Protein AF-A0A8B7UTT0-F1 (afdb_monomer_lite)

Structure (mmCIF, N/CA/C/O backbone):
data_AF-A0A8B7UTT0-F1
#
_entry.id   AF-A0A8B7UTT0-F1
#
loop_
_atom_site.group_PDB
_atom_site.id
_atom_site.type_symbol
_atom_site.label_atom_id
_atom_site.label_alt_id
_atom_site.label_comp_id
_atom_site.label_asym_id
_atom_site.label_entity_id
_atom_site.label_seq_id
_atom_site.pdbx_PDB_ins_code
_atom_site.Cartn_x
_atom_site.Cartn_y
_atom_site.Cartn_z
_atom_site.occupancy
_atom_site.B_iso_or_equiv
_atom_site.auth_seq_id
_atom_site.auth_comp_id
_atom_site.auth_asym_id
_atom_site.auth_atom_id
_atom_site.pdbx_PDB_model_num
ATOM 1 N N . MET A 1 1 ? 6.062 37.106 3.059 1.00 41.09 1 MET A N 1
ATOM 2 C CA . MET A 1 1 ? 5.019 37.448 4.053 1.00 41.09 1 MET A CA 1
ATOM 3 C C . MET A 1 1 ? 3.848 36.464 4.061 1.00 41.09 1 MET A C 1
ATOM 5 O O . MET A 1 1 ? 3.675 35.822 5.084 1.00 41.09 1 MET A O 1
ATOM 9 N N . LEU A 1 2 ? 3.107 36.242 2.960 1.00 29.62 2 LEU A N 1
ATOM 10 C CA . LEU A 1 2 ? 1.959 35.304 2.957 1.00 29.62 2 LEU A CA 1
ATOM 11 C C . LEU A 1 2 ? 2.304 33.851 3.353 1.00 29.62 2 LEU A C 1
ATOM 13 O O . LEU A 1 2 ? 1.567 33.243 4.120 1.00 29.62 2 LEU A O 1
ATOM 17 N N . ARG A 1 3 ? 3.439 33.297 2.898 1.00 30.98 3 ARG A N 1
ATOM 18 C CA . ARG A 1 3 ? 3.870 31.934 3.285 1.00 30.98 3 ARG A CA 1
ATOM 19 C C . ARG A 1 3 ? 4.151 31.791 4.784 1.00 30.98 3 ARG A C 1
ATOM 21 O O . ARG A 1 3 ? 3.856 30.751 5.354 1.00 30.98 3 ARG A O 1
ATOM 28 N N . SER A 1 4 ? 4.668 32.838 5.420 1.00 32.34 4 SER A N 1
ATOM 29 C CA . SER A 1 4 ? 4.967 32.850 6.854 1.00 32.34 4 SER A CA 1
ATOM 30 C C . SER A 1 4 ? 3.692 32.939 7.696 1.00 32.34 4 SER A C 1
ATOM 32 O O . SER A 1 4 ? 3.612 32.287 8.726 1.00 32.34 4 SER A O 1
ATOM 34 N N . VAL A 1 5 ? 2.669 33.667 7.230 1.00 31.75 5 VAL A N 1
ATOM 35 C CA . VAL A 1 5 ? 1.362 33.782 7.908 1.00 31.75 5 VAL A CA 1
ATOM 36 C C . VAL A 1 5 ? 0.548 32.488 7.793 1.00 31.75 5 VAL A C 1
ATOM 38 O O . VAL A 1 5 ? -0.050 32.062 8.777 1.00 31.75 5 VAL A O 1
ATOM 41 N N . VAL A 1 6 ? 0.583 31.812 6.637 1.00 35.09 6 VAL A N 1
ATOM 42 C CA . VAL A 1 6 ? -0.050 30.489 6.467 1.00 35.09 6 VAL A CA 1
ATOM 43 C C . VAL A 1 6 ? 0.626 29.446 7.357 1.00 35.09 6 VAL A C 1
ATOM 45 O O . VAL A 1 6 ? -0.065 28.714 8.056 1.00 35.09 6 VAL A O 1
ATOM 48 N N . PHE A 1 7 ? 1.962 29.429 7.415 1.00 35.66 7 PHE A N 1
ATOM 49 C CA . PHE A 1 7 ? 2.696 28.521 8.300 1.00 35.66 7 PHE A CA 1
ATOM 50 C C . PHE A 1 7 ? 2.389 28.800 9.780 1.00 35.66 7 PHE A C 1
ATOM 52 O O . PHE A 1 7 ? 2.155 27.871 10.543 1.00 35.66 7 PHE A O 1
ATOM 59 N N . TYR A 1 8 ? 2.295 30.074 10.175 1.00 31.34 8 TYR A N 1
ATOM 60 C CA . TYR A 1 8 ? 1.979 30.479 11.548 1.00 31.34 8 TYR A CA 1
ATOM 61 C C . TYR A 1 8 ? 0.530 30.155 11.951 1.00 31.34 8 TYR A C 1
ATOM 63 O O . TYR A 1 8 ? 0.287 29.741 13.084 1.00 31.34 8 TYR A O 1
ATOM 71 N N . MET A 1 9 ? -0.438 30.283 11.035 1.00 30.67 9 MET A N 1
ATOM 72 C CA . MET A 1 9 ? -1.822 29.856 11.280 1.00 30.67 9 MET A CA 1
ATOM 73 C C . MET A 1 9 ? -1.960 28.335 11.326 1.00 30.67 9 MET A C 1
ATOM 75 O O . MET A 1 9 ? -2.678 27.818 12.174 1.00 30.67 9 MET A O 1
ATOM 79 N N . GLN A 1 10 ? -1.248 27.606 10.469 1.00 37.09 10 GLN A N 1
ATOM 80 C CA . GLN A 1 10 ? -1.281 26.145 10.429 1.00 37.09 10 GLN A CA 1
ATOM 81 C C . GLN A 1 10 ? -0.593 25.531 11.658 1.00 37.09 10 GLN A C 1
ATOM 83 O O . GLN A 1 10 ? -1.090 24.551 12.208 1.00 37.09 10 GLN A O 1
ATOM 88 N N . PHE A 1 11 ? 0.482 26.159 12.144 1.00 39.38 11 PHE A N 1
ATOM 89 C CA . PHE A 1 11 ? 1.170 25.787 13.380 1.00 39.38 11 PHE A CA 1
ATOM 90 C C . PHE A 1 11 ? 0.316 26.081 14.622 1.00 39.38 11 PHE A C 1
ATOM 92 O O . PHE A 1 11 ? 0.165 25.205 15.468 1.00 39.38 11 PHE A O 1
ATOM 99 N N . ASN A 1 12 ? -0.329 27.254 14.702 1.00 34.53 12 ASN A N 1
ATOM 100 C CA . ASN A 1 12 ? -1.243 27.575 15.806 1.00 34.53 12 ASN A CA 1
ATOM 101 C C . ASN A 1 12 ? -2.501 26.701 15.806 1.00 34.53 12 ASN A C 1
ATOM 103 O O . ASN A 1 12 ? -2.931 26.282 16.875 1.00 34.53 12 ASN A O 1
ATOM 107 N N . LEU A 1 13 ? -3.063 26.367 14.638 1.00 39.88 13 LEU A N 1
ATOM 108 C CA . LEU A 1 13 ? -4.189 25.436 14.545 1.00 39.88 13 LEU A CA 1
ATOM 109 C C . LEU A 1 13 ? -3.777 24.034 15.007 1.00 39.88 13 LEU A C 1
ATOM 111 O O . LEU A 1 13 ? -4.533 23.393 15.722 1.00 39.88 13 LEU A O 1
ATOM 115 N N . CYS A 1 14 ? -2.572 23.578 14.650 1.00 43.69 14 CYS A N 1
ATOM 116 C CA . CYS A 1 14 ? -2.034 22.296 15.101 1.00 43.69 14 CYS A CA 1
ATOM 117 C C . CYS A 1 14 ? -1.807 22.278 16.621 1.00 43.69 14 CYS A C 1
ATOM 119 O O . CYS A 1 14 ? -2.180 21.307 17.269 1.00 43.69 14 CYS A O 1
ATOM 121 N N . PHE A 1 15 ? -1.279 23.371 17.187 1.00 43.38 15 PHE A N 1
ATOM 122 C CA . PHE A 1 15 ? -1.039 23.520 18.626 1.00 43.38 15 PHE A CA 1
ATOM 123 C C . PHE A 1 15 ? -2.355 23.578 19.422 1.00 43.38 15 PHE A C 1
ATOM 125 O O . PHE A 1 15 ? -2.522 22.849 20.401 1.00 43.38 15 PHE A O 1
ATOM 132 N N . LEU A 1 16 ? -3.330 24.370 18.957 1.00 42.41 16 LEU A N 1
ATOM 133 C CA . LEU A 1 16 ? -4.691 24.412 19.504 1.00 42.41 16 LEU A CA 1
ATOM 134 C C . LEU A 1 16 ? -5.384 23.051 19.397 1.00 42.41 16 LEU A C 1
ATOM 136 O O . LEU A 1 16 ? -6.008 22.625 20.364 1.00 42.41 16 LEU A O 1
ATOM 140 N N . LEU A 1 17 ? -5.231 22.343 18.273 1.00 50.06 17 LEU A N 1
ATOM 141 C CA . LEU A 1 17 ? -5.779 21.002 18.075 1.00 50.06 17 LEU A CA 1
ATOM 142 C C . LEU A 1 17 ? -5.184 19.988 19.058 1.00 50.06 17 LEU A C 1
ATOM 144 O O . LEU A 1 17 ? -5.952 19.222 19.618 1.00 50.06 17 LEU A O 1
ATOM 148 N N . THR A 1 18 ? -3.880 20.008 19.358 1.00 50.03 18 THR A N 1
ATOM 149 C CA . THR A 1 18 ? -3.282 19.115 20.377 1.00 50.03 18 THR A CA 1
ATOM 150 C C . THR A 1 18 ? -3.901 19.287 21.768 1.00 50.03 18 THR A C 1
ATOM 152 O O . THR A 1 18 ? -4.278 18.298 22.393 1.00 50.03 18 THR A O 1
ATOM 155 N N . TYR A 1 19 ? -4.090 20.525 22.243 1.00 46.91 19 TYR A N 1
ATOM 156 C CA . TYR A 1 19 ? -4.750 20.777 23.536 1.00 46.91 19 TYR A CA 1
ATOM 157 C C . TYR A 1 19 ? -6.259 20.477 23.497 1.00 46.91 19 TYR A C 1
ATOM 159 O O . TYR A 1 19 ? -6.830 19.990 24.482 1.00 46.91 19 TYR A O 1
ATOM 167 N N . LEU A 1 20 ? -6.908 20.712 22.351 1.00 52.28 20 LEU A N 1
ATOM 168 C CA . LEU A 1 20 ? -8.293 20.307 22.119 1.00 52.28 20 LEU A CA 1
ATOM 169 C C . LEU A 1 20 ? -8.441 18.784 22.075 1.00 52.28 20 LEU A C 1
ATOM 171 O O . LEU A 1 20 ? -9.434 18.300 22.594 1.00 52.28 20 LEU A O 1
ATOM 175 N N . PHE A 1 21 ? -7.486 18.019 21.540 1.00 52.59 21 PHE A N 1
ATOM 176 C CA . PHE A 1 21 ? -7.565 16.556 21.451 1.00 52.59 21 PHE A CA 1
ATOM 177 C C . PHE A 1 21 ? -7.441 15.873 22.811 1.00 52.59 21 PHE A C 1
ATOM 179 O O . PHE A 1 21 ? -8.248 14.995 23.106 1.00 52.59 21 PHE A O 1
ATOM 186 N N . VAL A 1 22 ? -6.541 16.335 23.685 1.00 52.09 22 VAL A N 1
ATOM 187 C CA . VAL A 1 22 ? -6.484 15.871 25.088 1.00 52.09 22 VAL A CA 1
ATOM 188 C C . VAL A 1 22 ? -7.798 16.171 25.823 1.00 52.09 22 VAL A C 1
ATOM 190 O O . VAL A 1 22 ? -8.258 15.392 26.660 1.00 52.09 22 VAL A O 1
ATOM 193 N N . SER A 1 23 ? -8.437 17.295 25.497 1.00 51.72 23 SER A N 1
ATOM 194 C CA . SER A 1 23 ? -9.742 17.660 26.055 1.00 51.72 23 SER A CA 1
ATOM 195 C C . SER A 1 23 ? -10.878 16.827 25.440 1.00 51.72 23 SER A C 1
ATOM 197 O O . SER A 1 23 ? -11.750 16.347 26.161 1.00 51.72 23 SER A O 1
ATOM 199 N N . PHE A 1 24 ? -10.845 16.567 24.131 1.00 57.62 24 PHE A N 1
ATOM 200 C CA . PHE A 1 24 ? -11.815 15.745 23.404 1.00 57.62 24 PHE A CA 1
ATOM 201 C C . PHE A 1 24 ? -11.732 14.266 23.779 1.00 57.62 24 PHE A C 1
ATOM 203 O O . PHE A 1 24 ? -12.775 13.629 23.867 1.00 57.62 24 PHE A O 1
ATOM 210 N N . SER A 1 25 ? -10.555 13.708 24.074 1.00 55.97 25 SER A N 1
ATOM 211 C CA . SER A 1 25 ? -10.444 12.316 24.535 1.00 55.97 25 SER A CA 1
ATOM 212 C C . SER A 1 25 ? -11.182 12.111 25.861 1.00 55.97 25 SER A C 1
ATOM 214 O O . SER A 1 25 ? -11.856 11.097 26.056 1.00 55.97 25 SER A O 1
ATOM 216 N N . ARG A 1 26 ? -11.168 13.126 26.733 1.00 56.53 26 ARG A N 1
ATOM 217 C CA . ARG A 1 26 ? -11.918 13.152 27.998 1.00 56.53 26 ARG A CA 1
ATOM 218 C C . ARG A 1 26 ? -13.405 13.462 27.803 1.00 56.53 26 ARG A C 1
ATOM 220 O O . ARG A 1 26 ? -14.227 12.872 28.499 1.00 56.53 26 ARG A O 1
ATOM 227 N N . ILE A 1 27 ? -13.750 14.347 26.862 1.00 59.34 27 ILE A N 1
ATOM 228 C CA . ILE A 1 27 ? -15.134 14.788 26.603 1.00 59.34 27 ILE A CA 1
ATOM 229 C C . ILE A 1 27 ? -15.912 13.802 25.713 1.00 59.34 27 ILE A C 1
ATOM 231 O O . ILE A 1 27 ? -17.130 13.705 25.834 1.00 59.34 27 ILE A O 1
ATOM 235 N N . SER A 1 28 ? -15.234 13.019 24.868 1.00 60.06 28 SER A N 1
ATOM 236 C CA . SER A 1 28 ? -15.844 12.052 23.936 1.00 60.06 28 SER A CA 1
ATOM 237 C C . SER A 1 28 ? -16.762 11.050 24.632 1.00 60.06 28 SER A C 1
ATOM 239 O O . SER A 1 28 ? -17.805 10.698 24.094 1.00 60.06 28 SER A O 1
ATOM 241 N N . LYS A 1 29 ? -16.443 10.684 25.879 1.00 58.69 29 LYS A N 1
ATOM 242 C CA . LYS A 1 29 ? -17.262 9.811 26.737 1.00 58.69 29 LYS A CA 1
ATOM 243 C C . LYS A 1 29 ? -18.641 10.391 27.079 1.00 58.69 29 LYS A C 1
ATOM 245 O O . LYS A 1 29 ? -19.513 9.664 27.543 1.00 58.69 29 LYS A O 1
ATOM 250 N N . PHE A 1 30 ? -18.834 11.695 26.889 1.00 55.78 30 PHE A N 1
ATOM 251 C CA . PHE A 1 30 ? -20.078 12.409 27.175 1.00 55.78 30 PHE A CA 1
ATOM 252 C C . PHE A 1 30 ? -20.848 12.796 25.906 1.00 55.78 30 PHE A C 1
ATOM 254 O O . PHE A 1 30 ? -21.973 13.289 26.009 1.00 55.78 30 PHE A O 1
ATOM 261 N N . MET A 1 31 ? -20.284 12.564 24.714 1.00 62.56 31 MET A N 1
ATOM 262 C CA . MET A 1 31 ? -20.988 12.788 23.453 1.00 62.56 31 MET A CA 1
ATOM 263 C C . MET A 1 31 ? -21.994 11.659 23.213 1.00 62.56 31 MET A C 1
ATOM 265 O O . MET A 1 31 ? -21.621 10.514 22.985 1.00 62.56 31 MET A O 1
ATOM 269 N N . LYS A 1 32 ? -23.286 11.995 23.276 1.00 66.62 32 LYS A N 1
ATOM 270 C CA . LYS A 1 32 ? -24.398 11.057 23.029 1.00 66.62 32 LYS A CA 1
ATOM 271 C C . LYS A 1 32 ? -25.039 11.222 21.650 1.00 66.62 32 LYS A C 1
ATOM 273 O O . LYS A 1 32 ? -25.854 10.392 21.255 1.00 66.62 32 LYS A O 1
ATOM 278 N N . ASP A 1 33 ? -24.697 12.294 20.939 1.00 82.88 33 ASP A N 1
ATOM 279 C CA . ASP A 1 33 ? -25.215 12.561 19.603 1.00 82.88 33 ASP A CA 1
ATOM 280 C C . ASP A 1 33 ? -24.465 11.718 18.560 1.00 82.88 33 ASP A C 1
ATOM 282 O O . ASP A 1 33 ? -23.238 11.812 18.423 1.00 82.88 33 ASP A O 1
ATOM 286 N N . LYS A 1 34 ? -25.211 10.875 17.838 1.00 86.38 34 LYS A N 1
ATOM 287 C CA . LYS A 1 34 ? -24.632 9.908 16.900 1.00 86.38 34 LYS A CA 1
ATOM 288 C C . LYS A 1 34 ? -24.094 10.541 15.620 1.00 86.38 34 LYS A C 1
ATOM 290 O O . LYS A 1 34 ? -23.101 10.054 15.068 1.00 86.38 34 LYS A O 1
ATOM 295 N N . GLU A 1 35 ? -24.710 11.622 15.152 1.00 87.69 35 GLU A N 1
ATOM 296 C CA . GLU A 1 35 ? -24.273 12.336 13.950 1.00 87.69 35 GLU A CA 1
ATOM 297 C C . GLU A 1 35 ? -22.980 13.099 14.222 1.00 87.69 35 GLU A C 1
ATOM 299 O O . GLU A 1 35 ? -22.005 12.956 13.481 1.00 87.69 35 GLU A O 1
ATOM 304 N N . GLN A 1 36 ? -22.927 13.824 15.342 1.00 83.56 36 GLN A N 1
ATOM 305 C CA . GLN A 1 36 ? -21.729 14.554 15.753 1.00 83.56 36 GLN A CA 1
ATOM 306 C C . GLN A 1 36 ? -20.557 13.612 16.037 1.00 83.56 36 GLN A C 1
ATOM 308 O O . GLN A 1 36 ? -19.423 13.920 15.669 1.00 83.56 36 GLN A O 1
ATOM 313 N N . SER A 1 37 ? -20.816 12.438 16.622 1.00 88.50 37 SER A N 1
ATOM 314 C CA . SER A 1 37 ? -19.782 11.414 16.821 1.00 88.50 37 SER A CA 1
ATOM 315 C C . SER A 1 37 ? -19.215 10.924 15.485 1.00 88.50 37 SER A C 1
ATOM 317 O O . SER A 1 37 ? -17.998 10.852 15.318 1.00 88.50 37 SER A O 1
ATOM 319 N N . SER A 1 38 ? -20.078 10.672 14.495 1.00 90.88 38 SER A N 1
ATOM 320 C CA . SER A 1 38 ? -19.664 10.243 13.149 1.00 90.88 38 SER A CA 1
ATOM 321 C C . SER A 1 38 ? -18.845 11.325 12.422 1.00 90.88 38 SER A C 1
ATOM 323 O O . SER A 1 38 ? -17.818 11.033 11.796 1.00 90.88 38 SER A O 1
ATOM 325 N N . LEU A 1 39 ? -19.257 12.593 12.541 1.00 89.62 39 LEU A N 1
ATOM 326 C CA . LEU A 1 39 ? -18.529 13.736 11.984 1.00 89.62 39 LEU A CA 1
ATOM 327 C C . LEU A 1 39 ? -17.153 13.899 12.640 1.00 89.62 39 LEU A C 1
ATOM 329 O O . LEU A 1 39 ? -16.152 14.077 11.943 1.00 89.62 39 LEU A O 1
ATOM 333 N N . LEU A 1 40 ? -17.089 13.797 13.969 1.00 89.44 40 LEU A N 1
ATOM 334 C CA . LEU A 1 40 ? -15.841 13.923 14.710 1.00 89.44 40 LEU A CA 1
ATOM 335 C C . LEU A 1 40 ? -14.864 12.799 14.348 1.00 89.44 40 LEU A C 1
ATOM 337 O O . LEU A 1 40 ? -13.710 13.097 14.048 1.00 89.44 40 LEU A O 1
ATOM 341 N N . ILE A 1 41 ? -15.316 11.540 14.266 1.00 93.19 41 ILE A N 1
ATOM 342 C CA . ILE A 1 41 ? -14.475 10.427 13.786 1.00 93.19 41 ILE A CA 1
ATOM 343 C C . ILE A 1 41 ? -13.922 10.744 12.391 1.00 93.19 41 ILE A C 1
ATOM 345 O O . ILE A 1 41 ? -12.722 10.608 12.158 1.00 93.19 41 ILE A O 1
ATOM 349 N N . THR A 1 42 ? -14.761 11.232 11.474 1.00 93.88 42 THR A N 1
ATOM 350 C CA . THR A 1 42 ? -14.334 11.582 10.109 1.00 93.88 42 THR A CA 1
ATOM 351 C C . THR A 1 42 ? -13.219 12.636 10.107 1.00 93.88 42 THR A C 1
ATOM 353 O O . THR A 1 42 ? -12.224 12.481 9.396 1.00 93.88 42 THR A O 1
ATOM 356 N N . LEU A 1 43 ? -13.344 13.685 10.928 1.00 91.88 43 LEU A N 1
ATOM 357 C CA . LEU A 1 43 ? -12.332 14.740 11.054 1.00 91.88 43 LEU A CA 1
ATOM 358 C C . LEU A 1 43 ? -11.029 14.227 11.681 1.00 91.88 43 LEU A C 1
ATOM 360 O O . LEU A 1 43 ? -9.944 14.559 11.199 1.00 91.88 43 LEU A O 1
ATOM 364 N N . LEU A 1 44 ? -11.133 13.395 12.721 1.00 93.31 44 LEU A N 1
ATOM 365 C CA . LEU A 1 44 ? -9.995 12.781 13.407 1.00 93.31 44 LEU A CA 1
ATOM 366 C C . LEU A 1 44 ? -9.197 11.870 12.469 1.00 93.31 44 LEU A C 1
ATOM 368 O O . LEU A 1 44 ? -7.974 11.985 12.377 1.00 93.31 44 LEU A O 1
ATOM 372 N N . LEU A 1 45 ? -9.884 11.008 11.717 1.00 95.81 45 LEU A N 1
ATOM 373 C CA . LEU A 1 45 ? -9.241 10.125 10.745 1.00 95.81 45 LEU A CA 1
ATOM 374 C C . LEU A 1 45 ? -8.611 10.918 9.596 1.00 95.81 45 LEU A C 1
ATOM 376 O O . LEU A 1 45 ? -7.483 10.624 9.206 1.00 95.81 45 LEU A O 1
ATOM 380 N N . ALA A 1 46 ? -9.281 11.965 9.101 1.00 94.12 46 ALA A N 1
ATOM 381 C CA . ALA A 1 46 ? -8.715 12.846 8.080 1.00 94.12 46 ALA A CA 1
ATOM 382 C C . ALA A 1 46 ? -7.453 13.580 8.566 1.00 94.12 46 ALA A C 1
ATOM 384 O O . ALA A 1 46 ? -6.547 13.830 7.767 1.00 94.12 46 ALA A O 1
ATOM 385 N N . PHE A 1 47 ? -7.376 13.917 9.859 1.00 92.50 47 PHE A N 1
ATOM 386 C CA . PHE A 1 47 ? -6.165 14.461 10.468 1.00 92.50 47 PHE A CA 1
ATOM 387 C C . PHE A 1 47 ? -5.050 13.411 10.493 1.00 92.50 47 PHE A C 1
ATOM 389 O O . PHE A 1 47 ? -3.978 13.676 9.952 1.00 92.50 47 PHE A O 1
ATOM 396 N N . LEU A 1 48 ? -5.324 12.200 10.997 1.00 95.25 48 LEU A N 1
ATOM 397 C CA . LEU A 1 48 ? -4.353 11.097 11.005 1.00 95.25 48 LEU A CA 1
ATOM 398 C C . LEU A 1 48 ? -3.854 10.725 9.598 1.00 95.25 48 LEU A C 1
ATOM 400 O O . LEU A 1 48 ? -2.674 10.435 9.416 1.00 95.25 48 LEU A O 1
ATOM 404 N N . HIS A 1 49 ? -4.709 10.795 8.571 1.00 95.31 49 HIS A N 1
ATOM 405 C CA . HIS A 1 49 ? -4.324 10.505 7.182 1.00 95.31 49 HIS A CA 1
ATOM 406 C C . HIS A 1 49 ? -3.284 11.469 6.599 1.00 95.31 49 HIS A C 1
ATOM 408 O O . HIS A 1 49 ? -2.695 11.152 5.563 1.00 95.31 49 HIS A O 1
ATOM 414 N N . ARG A 1 50 ? -3.039 12.627 7.229 1.00 90.81 50 ARG A N 1
ATOM 415 C CA . ARG A 1 50 ? -1.973 13.553 6.811 1.00 90.81 50 ARG A CA 1
ATOM 416 C C . ARG A 1 50 ? -0.573 13.018 7.132 1.00 90.81 50 ARG A C 1
ATOM 418 O O . ARG A 1 50 ? 0.369 13.402 6.443 1.00 90.81 50 ARG A O 1
ATOM 425 N N . GLY A 1 51 ? -0.451 12.118 8.112 1.00 89.31 51 GLY A N 1
ATOM 426 C CA . GLY A 1 51 ? 0.830 11.601 8.603 1.00 89.31 51 GLY A CA 1
ATOM 427 C C . GLY A 1 51 ? 1.670 12.654 9.338 1.00 89.31 51 GLY A C 1
ATOM 428 O O . GLY A 1 51 ? 1.236 13.790 9.520 1.00 89.31 51 GLY A O 1
ATOM 429 N N . ASN A 1 52 ? 2.887 12.272 9.747 1.00 86.88 52 ASN A N 1
ATOM 430 C CA . ASN A 1 52 ? 3.843 13.119 10.484 1.00 86.88 52 ASN A CA 1
ATOM 431 C C . ASN A 1 52 ? 3.282 13.714 11.791 1.00 86.88 52 ASN A C 1
ATOM 433 O O . ASN A 1 52 ? 3.543 14.871 12.122 1.00 86.88 52 ASN A O 1
ATOM 437 N N . ILE A 1 53 ? 2.499 12.924 12.524 1.00 90.31 53 ILE A N 1
ATOM 438 C CA . ILE A 1 53 ? 1.924 13.297 13.819 1.00 90.31 53 ILE A CA 1
ATOM 439 C C . ILE A 1 53 ? 2.759 12.646 14.927 1.00 90.31 53 ILE A C 1
ATOM 441 O O . ILE A 1 53 ? 3.280 11.545 14.757 1.00 90.31 53 ILE A O 1
ATOM 445 N N . ALA A 1 54 ? 2.916 13.337 16.057 1.00 91.56 54 ALA A N 1
ATOM 446 C CA . ALA A 1 54 ? 3.613 12.790 17.217 1.00 91.56 54 ALA A CA 1
ATOM 447 C C . ALA A 1 54 ? 2.858 11.580 17.790 1.00 91.56 54 ALA A C 1
ATOM 449 O O . ALA A 1 54 ? 1.629 11.598 17.864 1.00 91.56 54 ALA A O 1
ATOM 450 N N . GLN A 1 55 ? 3.593 10.560 18.241 1.00 92.88 55 GLN A N 1
ATOM 451 C CA . GLN A 1 55 ? 3.028 9.303 18.743 1.00 92.88 55 GLN A CA 1
ATOM 452 C C . GLN A 1 55 ? 1.947 9.517 19.814 1.00 92.88 55 GLN A C 1
ATOM 454 O O . GLN A 1 55 ? 0.872 8.936 19.707 1.00 92.88 55 GLN A O 1
ATOM 459 N N . ASP A 1 56 ? 2.186 10.387 20.799 1.00 91.62 56 ASP A N 1
ATOM 460 C CA . ASP A 1 56 ? 1.214 10.665 21.868 1.00 91.62 56 ASP A CA 1
ATOM 461 C C . ASP A 1 56 ? -0.111 11.206 21.312 1.00 91.62 56 ASP A C 1
ATOM 463 O O . ASP A 1 56 ? -1.191 10.783 21.714 1.00 91.62 56 ASP A O 1
ATOM 467 N N . THR A 1 57 ? -0.038 12.086 20.309 1.00 91.81 57 THR A N 1
ATOM 468 C CA . THR A 1 57 ? -1.224 12.632 19.638 1.00 91.81 57 THR A CA 1
ATOM 469 C C . THR A 1 57 ? -1.937 11.576 18.793 1.00 91.81 57 THR A C 1
ATOM 471 O O . THR A 1 57 ? -3.165 11.552 18.762 1.00 91.81 57 THR A O 1
ATOM 474 N N . GLU A 1 58 ? -1.202 10.684 18.120 1.00 94.88 58 GLU A N 1
ATOM 475 C CA . GLU A 1 58 ? -1.813 9.547 17.418 1.00 94.88 58 GLU A CA 1
ATOM 476 C C . GLU A 1 58 ? -2.592 8.656 18.390 1.00 94.88 58 GLU A C 1
ATOM 478 O O . GLU A 1 58 ? -3.735 8.293 18.109 1.00 94.88 58 GLU A O 1
ATOM 483 N N . VAL A 1 59 ? -1.990 8.338 19.541 1.00 95.12 59 VAL A N 1
ATOM 484 C CA . VAL A 1 59 ? -2.605 7.520 20.591 1.00 95.12 59 VAL A CA 1
ATOM 485 C C . VAL A 1 59 ? -3.865 8.194 21.134 1.00 95.12 59 VAL A C 1
ATOM 487 O O . VAL A 1 59 ? -4.924 7.566 21.138 1.00 95.12 59 VAL A O 1
ATOM 490 N N . ASP A 1 60 ? -3.795 9.471 21.513 1.00 91.12 60 ASP A N 1
ATOM 491 C CA . ASP A 1 60 ? -4.949 10.223 22.025 1.00 91.12 60 ASP A CA 1
ATOM 492 C C . ASP A 1 60 ? -6.115 10.253 21.026 1.00 91.12 60 ASP A C 1
ATOM 494 O O . ASP A 1 60 ? -7.280 10.054 21.397 1.00 91.12 60 ASP A O 1
ATOM 498 N N . ILE A 1 61 ? -5.813 10.462 19.741 1.00 93.44 61 ILE A N 1
ATOM 499 C CA . ILE A 1 61 ? -6.828 10.455 18.686 1.00 93.44 61 ILE A CA 1
ATOM 500 C C . ILE A 1 61 ? -7.432 9.060 18.527 1.00 93.44 61 ILE A C 1
ATOM 502 O O . ILE A 1 61 ? -8.654 8.942 18.460 1.00 93.44 61 ILE A O 1
ATOM 506 N N . LEU A 1 62 ? -6.619 8.004 18.486 1.00 96.06 62 LEU A N 1
ATOM 507 C CA . LEU A 1 62 ? -7.112 6.635 18.326 1.00 96.06 62 LEU A CA 1
ATOM 508 C C . LEU A 1 62 ? -7.976 6.188 19.515 1.00 96.06 62 LEU A C 1
ATOM 510 O O . LEU A 1 62 ? -9.019 5.576 19.292 1.00 96.06 62 LEU A O 1
ATOM 514 N N . VAL A 1 63 ? -7.614 6.553 20.753 1.00 94.25 63 VAL A N 1
ATOM 515 C CA . VAL A 1 63 ? -8.463 6.327 21.941 1.00 94.25 63 VAL A CA 1
ATOM 516 C C . VAL A 1 63 ? -9.792 7.067 21.796 1.00 94.25 63 VAL A C 1
ATOM 518 O O . VAL A 1 63 ? -10.855 6.521 22.090 1.00 94.25 63 VAL A O 1
ATOM 521 N N . THR A 1 64 ? -9.752 8.311 21.315 1.00 90.56 64 THR A N 1
ATOM 522 C CA . THR A 1 64 ? -10.962 9.108 21.078 1.00 90.56 64 THR A CA 1
ATOM 523 C C . THR A 1 64 ? -11.856 8.449 20.029 1.00 90.56 64 THR A C 1
ATOM 525 O O . THR A 1 64 ? -13.050 8.285 20.264 1.00 90.56 64 THR A O 1
ATOM 528 N N . VAL A 1 65 ? -11.286 8.010 18.903 1.00 94.06 65 VAL A N 1
ATOM 529 C CA . VAL A 1 65 ? -12.013 7.277 17.856 1.00 94.06 65 VAL A CA 1
ATOM 530 C C . VAL A 1 65 ? -12.633 6.000 18.423 1.00 94.06 65 VAL A C 1
ATOM 532 O O . VAL A 1 65 ? -13.815 5.763 18.195 1.00 94.06 65 VAL A O 1
ATOM 535 N N . GLN A 1 66 ? -11.888 5.221 19.213 1.00 94.19 66 GLN A N 1
ATOM 536 C CA . GLN A 1 66 ? -12.395 3.998 19.843 1.00 94.19 66 GLN A CA 1
ATOM 537 C C . GLN A 1 66 ? -13.642 4.255 20.696 1.00 94.19 66 GLN A C 1
ATOM 539 O O . GLN A 1 66 ? -14.635 3.540 20.571 1.00 94.19 66 GLN A O 1
ATOM 544 N N . ASN A 1 67 ? -13.604 5.293 21.536 1.00 90.00 67 ASN A N 1
ATOM 545 C CA . ASN A 1 67 ? -14.733 5.657 22.392 1.00 90.00 67 ASN A CA 1
ATOM 546 C C . ASN A 1 67 ? -15.944 6.113 21.565 1.00 90.00 67 ASN A C 1
ATOM 548 O O . ASN A 1 67 ? -17.075 5.740 21.864 1.00 90.00 67 ASN A O 1
ATOM 552 N N . LEU A 1 68 ? -15.714 6.904 20.513 1.00 89.94 68 LEU A N 1
ATOM 553 C CA . LEU A 1 68 ? -16.783 7.449 19.673 1.00 89.94 68 LEU A CA 1
ATOM 554 C C . LEU A 1 68 ? -17.440 6.399 18.772 1.00 89.94 68 LEU A C 1
ATOM 556 O O . LEU A 1 68 ? -18.613 6.559 18.436 1.00 89.94 68 LEU A O 1
ATOM 560 N N . LEU A 1 69 ? -16.733 5.325 18.392 1.00 92.44 69 LEU A N 1
ATOM 561 C CA . LEU A 1 69 ? -17.310 4.246 17.579 1.00 92.44 69 LEU A CA 1
ATOM 562 C C . LEU A 1 69 ? -18.545 3.629 18.252 1.00 92.44 69 LEU A C 1
ATOM 564 O O . LEU A 1 69 ? -19.528 3.355 17.572 1.00 92.44 69 LEU A O 1
ATOM 568 N N . GLN A 1 70 ? -18.551 3.520 19.585 1.00 89.31 70 GLN A N 1
ATOM 569 C CA . GLN A 1 70 ? -19.692 3.017 20.369 1.00 89.31 70 GLN A CA 1
ATOM 570 C C . GLN A 1 70 ? -20.927 3.933 20.322 1.00 89.31 70 GLN A C 1
ATOM 572 O O . GLN A 1 70 ? -22.031 3.538 20.703 1.00 89.31 70 GLN A O 1
ATOM 577 N N . HIS A 1 71 ? -20.753 5.176 19.876 1.00 87.38 71 HIS A N 1
ATOM 578 C CA . HIS A 1 71 ? -21.771 6.219 19.907 1.00 87.38 71 HIS A CA 1
ATOM 579 C C . HIS A 1 71 ? -22.026 6.838 18.532 1.00 87.38 71 HIS A C 1
ATOM 581 O O . HIS A 1 71 ? -22.655 7.884 18.462 1.00 87.38 71 HIS A O 1
ATOM 587 N N . CYS A 1 72 ? -21.577 6.217 17.440 1.00 89.31 72 CYS A N 1
ATOM 588 C CA . CYS A 1 72 ? -21.815 6.706 16.082 1.00 89.31 72 CYS A CA 1
ATOM 589 C C . CYS A 1 72 ? -22.987 5.977 15.392 1.00 89.31 72 CYS A C 1
ATOM 591 O O . CYS A 1 72 ? -23.566 5.039 15.946 1.00 89.31 72 CYS A O 1
ATOM 593 N N . LEU A 1 73 ? -23.403 6.460 14.215 1.00 88.06 73 LEU A N 1
ATOM 594 C CA . LEU A 1 73 ? -24.542 5.892 13.479 1.00 88.06 73 LEU A CA 1
ATOM 595 C C . LEU A 1 73 ? -24.203 4.546 12.831 1.00 88.06 73 LEU A C 1
ATOM 597 O O . LEU A 1 73 ? -24.972 3.599 12.958 1.00 88.06 73 LEU A O 1
ATOM 601 N N . ASP A 1 74 ? -23.061 4.489 12.149 1.00 92.44 74 ASP A N 1
ATOM 602 C CA . ASP A 1 74 ? -22.587 3.318 11.414 1.00 92.44 74 ASP A CA 1
ATOM 603 C C . ASP A 1 74 ? -21.075 3.140 11.650 1.00 92.44 74 ASP A C 1
ATOM 605 O O . ASP A 1 74 ? -20.259 3.696 10.904 1.00 92.44 74 ASP A O 1
ATOM 609 N N . PRO A 1 75 ? -20.677 2.384 12.693 1.00 92.50 75 PRO A N 1
ATOM 610 C CA . PRO A 1 75 ? -19.271 2.126 13.000 1.00 92.50 75 PRO A CA 1
ATOM 611 C C . PRO A 1 75 ? -18.534 1.426 11.852 1.00 92.50 75 PRO A C 1
ATOM 613 O O . PRO A 1 75 ? -17.352 1.679 11.615 1.00 92.50 75 PRO A O 1
ATOM 616 N N . THR A 1 76 ? -19.239 0.570 11.109 1.00 93.12 76 THR A N 1
ATOM 617 C CA . THR A 1 76 ? -18.663 -0.269 10.049 1.00 93.12 76 THR A CA 1
ATOM 618 C C . THR A 1 76 ? -18.235 0.554 8.832 1.00 93.12 76 THR A C 1
ATOM 620 O O . THR A 1 76 ? -17.247 0.217 8.172 1.00 93.12 76 THR A O 1
ATOM 623 N N . SER A 1 77 ? -18.869 1.712 8.605 1.00 95.12 77 SER A N 1
ATOM 624 C CA . SER A 1 77 ? -18.462 2.678 7.572 1.00 95.12 77 SER A CA 1
ATOM 625 C C . SER A 1 77 ? -17.007 3.153 7.712 1.00 95.12 77 SER A C 1
ATOM 627 O O . SER A 1 77 ? -16.371 3.527 6.720 1.00 95.12 77 SER A O 1
ATOM 629 N N . PHE A 1 78 ? -16.436 3.083 8.921 1.00 96.69 78 PHE A N 1
ATOM 630 C CA . PHE A 1 78 ? -15.059 3.489 9.204 1.00 96.69 78 PHE A CA 1
ATOM 631 C C . PHE A 1 78 ? -14.014 2.397 8.945 1.00 96.69 78 PHE A C 1
ATOM 633 O O . PHE A 1 78 ? -12.820 2.675 9.080 1.00 96.69 78 PHE A O 1
ATOM 640 N N . LEU A 1 79 ? -14.413 1.204 8.486 1.00 97.06 79 LEU A N 1
ATOM 641 C CA . LEU A 1 79 ? -13.504 0.101 8.155 1.00 97.06 79 LEU A CA 1
ATOM 642 C C . LEU A 1 79 ? -12.378 0.538 7.202 1.00 97.06 79 LEU A C 1
ATOM 644 O O . LEU A 1 79 ? -11.201 0.429 7.535 1.00 97.06 79 LEU A O 1
ATOM 648 N N . LYS A 1 80 ? -12.705 1.088 6.026 1.00 96.69 80 LYS A N 1
ATOM 649 C CA . LYS A 1 80 ? -11.690 1.527 5.044 1.00 96.69 80 LYS A CA 1
ATOM 650 C C . LYS A 1 80 ? -10.873 2.736 5.528 1.00 96.69 80 LYS A C 1
ATOM 652 O O . LYS A 1 80 ? -9.647 2.708 5.388 1.00 96.69 80 LYS A O 1
ATOM 657 N N . PRO A 1 81 ? -11.486 3.787 6.114 1.00 97.50 81 PRO A N 1
ATOM 658 C CA . PRO A 1 81 ? -10.743 4.878 6.741 1.00 97.50 81 PRO A CA 1
ATOM 659 C C . PRO A 1 81 ? -9.718 4.427 7.793 1.00 97.50 81 PRO A C 1
ATOM 661 O O . PRO A 1 81 ? -8.584 4.910 7.768 1.00 97.50 81 PRO A O 1
ATOM 664 N N . LEU A 1 82 ? -10.082 3.488 8.672 1.00 98.12 82 LEU A N 1
ATOM 665 C CA . LEU A 1 82 ? -9.174 2.923 9.674 1.00 98.12 82 LEU A CA 1
ATOM 666 C C . LEU A 1 82 ? -8.105 2.040 9.024 1.00 98.12 82 LEU A C 1
ATOM 668 O O . LEU A 1 82 ? -6.925 2.183 9.330 1.00 98.12 82 LEU A O 1
ATOM 672 N N . ALA A 1 83 ? -8.483 1.200 8.060 1.00 97.88 83 ALA A N 1
ATOM 673 C CA . ALA A 1 83 ? -7.552 0.350 7.323 1.00 97.88 83 ALA A CA 1
ATOM 674 C C . ALA A 1 83 ? -6.417 1.147 6.662 1.00 97.88 83 ALA A C 1
ATOM 676 O O . ALA A 1 83 ? -5.255 0.742 6.706 1.00 97.88 83 ALA A O 1
ATOM 677 N N . LYS A 1 84 ? -6.731 2.320 6.097 1.00 97.69 84 LYS A N 1
ATOM 678 C CA . LYS A 1 84 ? -5.739 3.206 5.474 1.00 97.69 84 LYS A CA 1
ATOM 679 C C . LYS A 1 84 ? -4.613 3.608 6.430 1.00 97.69 84 LYS A C 1
ATOM 681 O O . LYS A 1 84 ? -3.467 3.755 5.986 1.00 97.69 84 LYS A O 1
ATOM 686 N N . LEU A 1 85 ? -4.915 3.738 7.725 1.00 98.12 85 LEU A N 1
ATOM 687 C CA . LEU A 1 85 ? -3.940 4.108 8.750 1.00 98.12 85 LEU A CA 1
ATOM 688 C C . LEU A 1 85 ? -2.840 3.065 8.945 1.00 98.12 85 LEU A C 1
ATOM 690 O O . LEU A 1 85 ? -1.741 3.463 9.320 1.00 98.12 85 LEU A O 1
ATOM 694 N N . PHE A 1 86 ? -3.061 1.785 8.612 1.00 98.00 86 PHE A N 1
ATOM 695 C CA . PHE A 1 86 ? -2.001 0.765 8.693 1.00 98.00 86 PHE A CA 1
ATOM 696 C C . PHE A 1 86 ? -0.798 1.094 7.809 1.00 98.00 86 PHE A C 1
ATOM 698 O O . PHE A 1 86 ? 0.314 0.712 8.131 1.00 98.00 86 PHE A O 1
ATOM 705 N N . SER A 1 87 ? -1.003 1.852 6.729 1.00 96.00 87 SER A N 1
ATOM 706 C CA . SER A 1 87 ? 0.075 2.294 5.835 1.00 96.00 87 SER A CA 1
ATOM 707 C C . SER A 1 87 ? 0.600 3.706 6.139 1.00 96.00 87 SER A C 1
ATOM 709 O O . SER A 1 87 ? 1.253 4.310 5.286 1.00 96.00 87 SER A O 1
ATOM 711 N N . ILE A 1 88 ? 0.206 4.298 7.268 1.00 95.69 88 ILE A N 1
ATOM 712 C CA . ILE A 1 88 ? 0.542 5.680 7.652 1.00 95.69 88 ILE A CA 1
ATOM 713 C C . ILE A 1 88 ? 1.180 5.703 9.041 1.00 95.69 88 ILE A C 1
ATOM 715 O O . ILE A 1 88 ? 2.191 6.371 9.235 1.00 95.69 88 ILE A O 1
ATOM 719 N N . ILE A 1 89 ? 0.586 4.984 9.994 1.00 95.56 89 ILE A N 1
ATOM 720 C CA . ILE A 1 89 ? 1.040 4.925 11.379 1.00 95.56 89 ILE A CA 1
ATOM 721 C C . ILE A 1 89 ? 2.153 3.887 11.497 1.00 95.56 89 ILE A C 1
ATOM 723 O O . ILE A 1 89 ? 1.913 2.683 11.414 1.00 95.56 89 ILE A O 1
ATOM 727 N N . ASN A 1 90 ? 3.364 4.373 11.756 1.00 92.50 90 ASN A N 1
ATOM 728 C CA . ASN A 1 90 ? 4.546 3.528 11.925 1.00 92.50 90 ASN A CA 1
ATOM 729 C C . ASN A 1 90 ? 4.898 3.294 13.400 1.00 92.50 90 ASN A C 1
ATOM 731 O O . ASN A 1 90 ? 5.516 2.282 13.732 1.00 92.50 90 ASN A O 1
ATOM 735 N N . ASN A 1 91 ? 4.485 4.206 14.289 1.00 90.94 91 ASN A N 1
ATOM 736 C CA . ASN A 1 91 ? 4.788 4.134 15.714 1.00 90.94 91 ASN A CA 1
ATOM 737 C C . ASN A 1 91 ? 4.149 2.900 16.356 1.00 90.94 91 ASN A C 1
ATOM 739 O O . ASN A 1 91 ? 2.955 2.639 16.200 1.00 90.94 91 ASN A O 1
ATOM 743 N N . LYS A 1 92 ? 4.940 2.161 17.135 1.00 88.62 92 LYS A N 1
ATOM 744 C CA . LYS A 1 92 ? 4.549 0.867 17.701 1.00 88.62 92 LYS A CA 1
ATOM 745 C C . LYS A 1 92 ? 3.287 0.924 18.564 1.00 88.62 92 LYS A C 1
ATOM 747 O O . LYS A 1 92 ? 2.352 0.174 18.291 1.00 88.62 92 LYS A O 1
ATOM 752 N N . LEU A 1 93 ? 3.240 1.819 19.558 1.00 91.81 93 LEU A N 1
ATOM 753 C CA . LEU A 1 93 ? 2.082 1.931 20.461 1.00 91.81 93 LEU A CA 1
ATOM 754 C C . LEU A 1 93 ? 0.819 2.360 19.706 1.00 91.81 93 LEU A C 1
ATOM 756 O O . LEU A 1 93 ? -0.227 1.733 19.853 1.00 91.81 93 LEU A O 1
ATOM 760 N N . SER A 1 94 ? 0.932 3.367 18.834 1.00 95.25 94 SER A N 1
ATOM 761 C CA . SER A 1 94 ? -0.166 3.822 17.977 1.00 95.25 94 SER A CA 1
ATOM 762 C C . SER A 1 94 ? -0.696 2.689 17.101 1.00 95.25 94 SER A C 1
ATOM 764 O O . SER A 1 94 ? -1.902 2.526 16.952 1.00 95.25 94 SER A O 1
ATOM 766 N N . ARG A 1 95 ? 0.192 1.856 16.549 1.00 94.62 95 ARG A N 1
ATOM 767 C CA . ARG A 1 95 ? -0.180 0.733 15.682 1.00 94.62 95 ARG A CA 1
ATOM 768 C C . ARG A 1 95 ? -0.825 -0.421 16.450 1.00 94.62 95 ARG A C 1
ATOM 770 O O . ARG A 1 95 ? -1.783 -1.006 15.951 1.00 94.62 95 ARG A O 1
ATOM 777 N N . GLN A 1 96 ? -0.349 -0.733 17.658 1.00 94.44 96 GLN A N 1
ATOM 778 C CA . GLN A 1 96 ? -1.012 -1.691 18.555 1.00 94.44 96 GLN A CA 1
ATOM 779 C C . GLN A 1 96 ? -2.426 -1.217 18.895 1.00 94.44 96 GLN A C 1
ATOM 781 O O . GLN A 1 96 ? -3.376 -1.985 18.766 1.00 94.44 96 GLN A O 1
ATOM 786 N N . LEU A 1 97 ? -2.578 0.064 19.240 1.00 96.56 97 LEU A N 1
ATOM 787 C CA . LEU A 1 97 ? -3.889 0.646 19.497 1.00 96.56 97 LEU A CA 1
ATOM 788 C C . LEU A 1 97 ? -4.770 0.622 18.241 1.00 96.56 97 LEU A C 1
ATOM 790 O O . LEU A 1 97 ? -5.923 0.218 18.329 1.00 96.56 97 LEU A O 1
ATOM 794 N N . LEU A 1 98 ? -4.234 0.963 17.065 1.00 97.94 98 LEU A N 1
ATOM 795 C CA . LEU A 1 98 ? -4.958 0.857 15.796 1.00 97.94 98 LEU A CA 1
ATOM 796 C C . LEU A 1 98 ? -5.453 -0.574 15.541 1.00 97.94 98 LEU A C 1
ATOM 798 O O . LEU A 1 98 ? -6.585 -0.738 15.098 1.00 97.94 98 LEU A O 1
ATOM 802 N N . CYS A 1 99 ? -4.652 -1.602 15.847 1.00 97.31 99 CYS A N 1
ATOM 803 C CA . CYS A 1 99 ? -5.094 -2.997 15.753 1.00 97.31 99 CYS A CA 1
ATOM 804 C C . CYS A 1 99 ? -6.298 -3.260 16.661 1.00 97.31 99 CYS A C 1
ATOM 806 O O . CYS A 1 99 ? -7.279 -3.836 16.198 1.00 97.31 99 CYS A O 1
ATOM 808 N N . THR A 1 100 ? -6.258 -2.790 17.910 1.00 96.44 100 THR A N 1
ATOM 809 C CA . THR A 1 100 ? -7.373 -2.919 18.859 1.00 96.44 100 THR A CA 1
ATOM 810 C C . THR A 1 100 ? -8.626 -2.189 18.369 1.00 96.44 100 THR A C 1
ATOM 812 O O . THR A 1 100 ? -9.717 -2.757 18.384 1.00 96.44 100 THR A O 1
ATOM 815 N N . VAL A 1 101 ? -8.488 -0.949 17.883 1.00 96.94 101 VAL A N 1
ATOM 816 C CA . VAL A 1 101 ? -9.611 -0.174 17.327 1.00 96.94 101 VAL A CA 1
ATOM 817 C C . VAL A 1 101 ? -10.201 -0.884 16.110 1.00 96.94 101 VAL A C 1
ATOM 819 O O . VAL A 1 101 ? -11.416 -1.034 16.015 1.00 96.94 101 VAL A O 1
ATOM 822 N N . PHE A 1 102 ? -9.356 -1.378 15.206 1.00 97.56 102 PHE A N 1
ATOM 823 C CA . PHE A 1 102 ? -9.802 -2.092 14.014 1.00 97.56 102 PHE A CA 1
ATOM 824 C C . PHE A 1 102 ? -10.508 -3.409 14.358 1.00 97.56 102 PHE A C 1
ATOM 826 O O . PHE A 1 102 ? -11.547 -3.705 13.780 1.00 97.56 102 PHE A O 1
ATOM 833 N N . GLN A 1 103 ? -9.998 -4.169 15.334 1.00 95.88 103 GLN A N 1
ATOM 834 C CA . GLN A 1 103 ? -10.636 -5.395 15.829 1.00 95.88 103 GLN A CA 1
ATOM 835 C C . GLN A 1 103 ? -12.013 -5.142 16.439 1.00 95.88 103 GLN A C 1
ATOM 837 O O . GLN A 1 103 ? -12.930 -5.925 16.186 1.00 95.88 103 GLN A O 1
ATOM 842 N N . SER A 1 104 ? -12.182 -4.031 17.166 1.00 94.50 104 SER A N 1
ATOM 843 C CA . SER A 1 104 ? -13.466 -3.689 17.793 1.00 94.50 104 SER A CA 1
ATOM 844 C C . SER A 1 104 ? -14.608 -3.484 16.792 1.00 94.50 104 SER A C 1
ATOM 846 O O . SER A 1 104 ? -15.772 -3.583 17.161 1.00 94.50 104 SER A O 1
ATOM 848 N N . LEU A 1 105 ? -14.310 -3.276 15.500 1.00 94.62 105 LEU A N 1
ATOM 849 C CA . LEU A 1 105 ? -15.341 -3.237 14.457 1.00 94.62 105 LEU A CA 1
ATOM 850 C C . LEU A 1 105 ? -16.137 -4.550 14.372 1.00 94.62 105 LEU A C 1
ATOM 852 O O . LEU A 1 105 ? -17.333 -4.524 14.088 1.00 94.62 105 LEU A O 1
ATOM 856 N N . SER A 1 106 ? -15.497 -5.686 14.667 1.00 93.56 106 SER A N 1
ATOM 857 C CA . SER A 1 106 ? -16.157 -6.998 14.669 1.00 93.56 106 SER A CA 1
ATOM 858 C C . SER A 1 106 ? -17.131 -7.204 15.835 1.00 93.56 106 SER A C 1
ATOM 860 O O . SER A 1 106 ? -18.002 -8.070 15.741 1.00 93.56 106 SER A O 1
ATOM 862 N N . ASP A 1 107 ? -17.043 -6.380 16.887 1.00 91.69 107 ASP A N 1
ATOM 863 C CA . ASP A 1 107 ? -17.995 -6.394 18.003 1.00 91.69 107 ASP A CA 1
ATOM 864 C C . ASP A 1 107 ? -19.352 -5.794 17.594 1.00 91.69 107 ASP A C 1
ATOM 866 O O . ASP A 1 107 ? -20.386 -6.156 18.154 1.00 91.69 107 ASP A O 1
ATOM 870 N N . PHE A 1 108 ? -19.365 -4.899 16.597 1.00 90.50 108 PHE A N 1
ATOM 871 C CA . PHE A 1 108 ? -20.589 -4.289 16.065 1.00 90.50 108 PHE A CA 1
ATOM 872 C C . PHE A 1 108 ? -21.237 -5.134 14.967 1.00 90.50 108 PHE A C 1
ATOM 874 O O . PHE A 1 108 ? -22.461 -5.200 14.876 1.00 90.50 108 PHE A O 1
ATOM 881 N N . GLU A 1 109 ? -20.422 -5.786 14.137 1.00 89.81 109 GLU A N 1
ATOM 882 C CA . GLU A 1 109 ? -20.886 -6.665 13.071 1.00 89.81 109 GLU A CA 1
ATOM 883 C C . GLU A 1 109 ? -19.988 -7.903 12.987 1.00 89.81 109 GLU A C 1
ATOM 885 O O . GLU A 1 109 ? -18.869 -7.860 12.473 1.00 89.81 109 GLU A O 1
ATOM 890 N N . SER A 1 110 ? -20.506 -9.044 13.456 1.00 84.25 110 SER A N 1
ATOM 891 C CA . SER A 1 110 ? -19.760 -10.314 13.475 1.00 84.25 110 SER A CA 1
ATOM 892 C C . SER A 1 110 ? -19.261 -10.755 12.091 1.00 84.25 110 SER A C 1
ATOM 894 O O . SER A 1 110 ? -18.224 -11.417 11.990 1.00 84.25 110 SER A O 1
ATOM 896 N N . GLY A 1 111 ? -19.948 -10.328 11.024 1.00 88.94 111 GLY A N 1
ATOM 897 C CA . GLY A 1 111 ? -19.545 -10.531 9.634 1.00 88.94 111 GLY A CA 1
ATOM 898 C C . GLY A 1 111 ? -18.189 -9.914 9.288 1.00 88.94 111 GLY A C 1
ATOM 899 O O . GLY A 1 111 ? -17.551 -10.379 8.357 1.00 88.94 111 GLY A O 1
ATOM 900 N N . LEU A 1 112 ? -17.683 -8.946 10.058 1.00 91.75 112 LEU A N 1
ATOM 901 C CA . LEU A 1 112 ? -16.384 -8.311 9.809 1.00 91.75 112 LEU A CA 1
ATOM 902 C C . LEU A 1 112 ? -15.195 -9.086 10.382 1.00 91.75 112 LEU A C 1
ATOM 904 O O . LEU A 1 112 ? -14.053 -8.742 10.077 1.00 91.75 112 LEU A O 1
ATOM 908 N N . ARG A 1 113 ? -15.418 -10.136 11.185 1.00 92.62 113 ARG A N 1
ATOM 909 C CA . ARG A 1 113 ? -14.340 -10.831 11.911 1.00 92.62 113 ARG A CA 1
ATOM 910 C C . ARG A 1 113 ? -13.218 -11.339 10.999 1.00 92.62 113 ARG A C 1
ATOM 912 O O . ARG A 1 113 ? -12.044 -11.217 11.341 1.00 92.62 113 ARG A O 1
ATOM 919 N N . TYR A 1 114 ? -13.566 -11.870 9.825 1.00 92.94 114 TYR A N 1
ATOM 920 C CA . TYR A 1 114 ? -12.575 -12.360 8.859 1.00 92.94 114 TYR A CA 1
ATOM 921 C C . TYR A 1 114 ? -11.707 -11.231 8.275 1.00 92.94 114 TYR A C 1
ATOM 923 O O . TYR A 1 114 ? -10.545 -11.463 7.948 1.00 92.94 114 TYR A O 1
ATOM 931 N N . ILE A 1 115 ? -12.245 -10.009 8.189 1.00 93.81 115 ILE A N 1
ATOM 932 C CA . ILE A 1 115 ? -11.518 -8.809 7.762 1.00 93.81 115 ILE A CA 1
ATOM 933 C C . ILE A 1 115 ? -10.657 -8.292 8.906 1.00 93.81 115 ILE A C 1
ATOM 935 O O . ILE A 1 115 ? -9.477 -8.015 8.720 1.00 93.81 115 ILE A O 1
ATOM 939 N N . THR A 1 116 ? -11.213 -8.177 10.111 1.00 91.50 116 THR A N 1
ATOM 940 C CA . THR A 1 116 ? -10.474 -7.631 11.253 1.00 91.50 116 THR A CA 1
ATOM 941 C C . THR A 1 116 ? -9.296 -8.506 11.666 1.00 91.50 116 THR A C 1
ATOM 943 O O . THR A 1 116 ? -8.318 -8.000 12.206 1.00 91.50 116 THR A O 1
ATOM 946 N N . ASP A 1 117 ? -9.325 -9.799 11.342 1.00 88.81 117 ASP A N 1
ATOM 947 C CA . ASP A 1 117 ? -8.207 -10.720 11.552 1.00 88.81 117 ASP A CA 1
ATOM 948 C C . ASP A 1 117 ? -6.946 -10.370 10.732 1.00 88.81 117 ASP A C 1
ATOM 950 O O . ASP A 1 117 ? -5.859 -10.857 11.062 1.00 88.81 117 ASP A O 1
ATOM 954 N N . THR A 1 118 ? -7.020 -9.469 9.738 1.00 94.81 118 THR A N 1
ATOM 955 C CA . THR A 1 118 ? -5.828 -8.976 9.015 1.00 94.81 118 THR A CA 1
ATOM 956 C C . THR A 1 118 ? -4.844 -8.246 9.927 1.00 94.81 118 THR A C 1
ATOM 958 O O . THR A 1 118 ? -3.664 -8.142 9.601 1.00 94.81 118 THR A O 1
ATOM 961 N N . VAL A 1 119 ? -5.280 -7.788 11.106 1.00 95.69 119 VAL A N 1
ATOM 962 C CA . VAL A 1 119 ? -4.397 -7.231 12.146 1.00 95.69 119 VAL A CA 1
ATOM 963 C C . VAL A 1 119 ? -3.313 -8.204 12.610 1.00 95.69 119 VAL A C 1
ATOM 965 O O . VAL A 1 119 ? -2.297 -7.749 13.124 1.00 95.69 119 VAL A O 1
ATOM 968 N N . LYS A 1 120 ? -3.450 -9.520 12.382 1.00 96.38 120 LYS A N 1
ATOM 969 C CA . LYS A 1 120 ? -2.380 -10.500 12.651 1.00 96.38 120 LYS A CA 1
ATOM 970 C C . LYS A 1 120 ? -1.096 -10.189 11.865 1.00 96.38 120 LYS A C 1
ATOM 972 O O . LYS A 1 120 ? -0.009 -10.462 12.364 1.00 96.38 120 LYS A O 1
ATOM 977 N N . LEU A 1 121 ? -1.196 -9.491 10.724 1.00 96.88 121 LEU A N 1
ATOM 978 C CA . LEU A 1 121 ? -0.054 -8.932 9.977 1.00 96.88 121 LEU A CA 1
ATOM 979 C C . LEU A 1 121 ? 0.714 -7.834 10.739 1.00 96.88 121 LEU A C 1
ATOM 981 O O . LEU A 1 121 ? 1.739 -7.344 10.264 1.00 96.88 121 LEU A O 1
ATOM 985 N N . ASN A 1 122 ? 0.230 -7.445 11.919 1.00 95.69 122 ASN A N 1
ATOM 986 C CA . ASN A 1 122 ? 0.829 -6.443 12.786 1.00 95.69 122 ASN A CA 1
ATOM 987 C C . ASN A 1 122 ? 1.413 -7.023 14.078 1.00 95.69 122 ASN A C 1
ATOM 989 O O . ASN A 1 122 ? 1.921 -6.248 14.888 1.00 95.69 122 ASN A O 1
ATOM 993 N N . ALA A 1 123 ? 1.383 -8.345 14.270 1.00 93.62 123 ALA A N 1
ATOM 994 C CA . ALA A 1 123 ? 1.779 -8.980 15.522 1.00 93.62 123 ALA A CA 1
ATOM 995 C C . ALA A 1 123 ? 3.214 -8.625 15.962 1.00 93.62 123 ALA A C 1
ATOM 997 O O . ALA A 1 123 ? 4.127 -8.489 15.135 1.00 93.62 123 ALA A O 1
ATOM 998 N N . PHE A 1 124 ? 3.383 -8.475 17.274 1.00 87.50 124 PHE A N 1
ATOM 999 C CA . PHE A 1 124 ? 4.652 -8.274 17.976 1.00 87.50 124 PHE A CA 1
ATOM 1000 C C . PHE A 1 124 ? 4.873 -9.432 18.958 1.00 87.50 124 PHE A C 1
ATOM 1002 O O . PHE A 1 124 ? 3.906 -10.078 19.379 1.00 87.50 124 PHE A O 1
ATOM 1009 N N . ASP A 1 125 ? 6.130 -9.729 19.271 1.00 82.94 125 ASP A N 1
ATOM 1010 C CA . ASP A 1 125 ? 6.516 -10.781 20.205 1.00 82.94 125 ASP A CA 1
ATOM 1011 C C . ASP A 1 125 ? 6.119 -10.384 21.641 1.00 82.94 125 ASP A C 1
ATOM 1013 O O . ASP A 1 125 ? 6.199 -9.223 22.040 1.00 82.94 125 ASP A O 1
ATOM 1017 N N . GLN A 1 126 ? 5.611 -11.347 22.414 1.00 71.75 126 GLN A N 1
ATOM 1018 C CA . GLN A 1 126 ? 5.158 -11.118 23.792 1.00 71.75 126 GLN A CA 1
ATOM 1019 C C . GLN A 1 126 ? 6.301 -11.205 24.815 1.00 71.75 126 GLN A C 1
ATOM 1021 O O . GLN A 1 126 ? 6.193 -10.635 25.898 1.00 71.75 126 GLN A O 1
ATOM 1026 N N . ARG A 1 127 ? 7.370 -11.942 24.492 1.00 70.25 127 ARG A N 1
ATOM 1027 C CA . ARG A 1 127 ? 8.558 -12.163 25.331 1.00 70.25 127 ARG A CA 1
ATOM 1028 C C . ARG A 1 127 ? 9.570 -11.038 25.151 1.00 70.25 127 ARG A C 1
ATOM 1030 O O . ARG A 1 127 ? 10.130 -10.569 26.136 1.00 70.25 127 ARG A O 1
ATOM 1037 N N . HIS A 1 128 ? 9.746 -10.580 23.915 1.00 71.31 128 HIS A N 1
ATOM 1038 C CA . HIS A 1 128 ? 10.54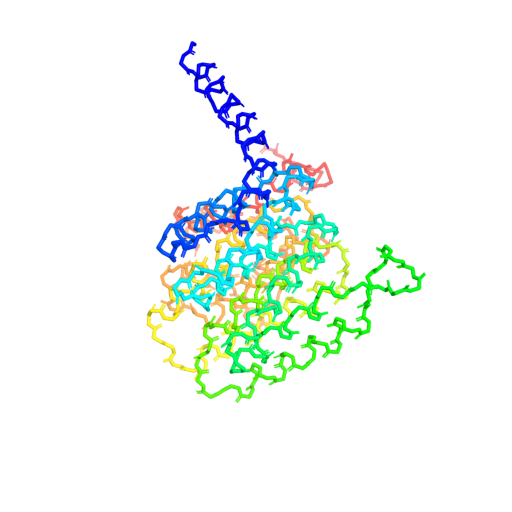0 -9.400 23.582 1.00 71.31 128 HIS A CA 1
ATOM 1039 C C . HIS A 1 128 ? 9.592 -8.354 23.022 1.00 71.31 128 HIS A C 1
ATOM 1041 O O . HIS A 1 128 ? 9.336 -8.313 21.824 1.00 71.31 128 HIS A O 1
ATOM 1047 N N . LEU A 1 129 ? 9.021 -7.544 23.918 1.00 57.84 129 LEU A N 1
ATOM 1048 C CA . LEU A 1 129 ? 7.878 -6.684 23.611 1.00 57.84 129 LEU A CA 1
ATOM 1049 C C . LEU A 1 129 ? 8.095 -5.777 22.396 1.00 57.84 129 LEU A C 1
ATOM 1051 O O . LEU A 1 129 ? 7.100 -5.348 21.818 1.00 57.84 129 LEU A O 1
ATOM 1055 N N . ASP A 1 130 ? 9.339 -5.473 22.014 1.00 66.06 130 ASP A N 1
ATOM 1056 C CA . ASP A 1 130 ? 9.712 -4.619 20.880 1.00 66.06 130 ASP A CA 1
ATOM 1057 C C . ASP A 1 130 ? 9.904 -5.345 19.540 1.00 66.06 130 ASP A C 1
ATOM 1059 O O . ASP A 1 130 ? 9.886 -4.686 18.497 1.00 66.06 130 ASP A O 1
ATOM 1063 N N . ASP A 1 131 ? 9.969 -6.676 19.535 1.00 83.56 131 ASP A N 1
ATOM 1064 C CA . ASP A 1 131 ? 10.288 -7.449 18.337 1.00 83.56 131 ASP A CA 1
ATOM 1065 C C . ASP A 1 131 ? 9.044 -7.839 17.536 1.00 83.56 131 ASP A C 1
ATOM 1067 O O . ASP A 1 131 ? 7.931 -7.999 18.045 1.00 83.56 131 ASP A O 1
ATOM 1071 N N . ILE A 1 132 ? 9.220 -7.992 16.226 1.00 89.75 132 ILE A N 1
ATOM 1072 C CA . ILE A 1 132 ? 8.168 -8.468 15.328 1.00 89.75 132 ILE A CA 1
ATOM 1073 C C . ILE A 1 132 ? 7.933 -9.964 15.566 1.00 89.75 132 ILE A C 1
ATOM 1075 O O . ILE A 1 132 ? 8.871 -10.753 15.572 1.00 89.75 132 ILE A O 1
ATOM 1079 N N . ASN A 1 133 ? 6.666 -10.377 15.673 1.00 93.06 133 ASN A N 1
ATOM 1080 C CA . ASN A 1 133 ? 6.322 -11.798 15.684 1.00 93.06 133 ASN A CA 1
ATOM 1081 C C . ASN A 1 133 ? 6.213 -12.318 14.243 1.00 93.06 133 ASN A C 1
ATOM 1083 O O . ASN A 1 133 ? 5.153 -12.219 13.613 1.00 93.06 133 ASN A O 1
ATOM 1087 N N . PHE A 1 134 ? 7.326 -12.830 13.717 1.00 92.75 134 PHE A N 1
ATOM 1088 C CA . PHE A 1 134 ? 7.417 -13.335 12.345 1.00 92.75 134 PHE A CA 1
ATOM 1089 C C . PHE A 1 134 ? 6.490 -14.525 12.094 1.00 92.75 134 PHE A C 1
ATOM 1091 O O . PHE A 1 134 ? 5.791 -14.527 11.083 1.00 92.75 134 PHE A O 1
ATOM 1098 N N . ASP A 1 135 ? 6.404 -15.475 13.027 1.00 94.25 135 ASP A N 1
ATOM 1099 C CA . ASP A 1 135 ? 5.593 -16.689 12.869 1.00 94.25 135 ASP A CA 1
ATOM 1100 C C . ASP A 1 135 ? 4.109 -16.362 12.660 1.00 94.25 135 ASP A C 1
ATOM 1102 O O . ASP A 1 135 ? 3.472 -16.858 11.726 1.00 94.25 135 ASP A O 1
ATOM 1106 N N . VAL A 1 136 ? 3.556 -15.464 13.485 1.00 95.94 136 VAL A N 1
ATOM 1107 C CA . VAL A 1 136 ? 2.149 -15.049 13.377 1.00 95.94 136 VAL A CA 1
ATOM 1108 C C . VAL A 1 136 ? 1.897 -14.290 12.077 1.00 95.94 136 VAL A C 1
ATOM 1110 O O . VAL A 1 136 ? 0.889 -14.536 11.409 1.00 95.94 136 VAL A O 1
ATOM 1113 N N . ARG A 1 137 ? 2.799 -13.379 11.688 1.00 96.62 137 ARG A N 1
ATOM 1114 C CA . ARG A 1 137 ? 2.646 -12.618 10.438 1.00 96.62 137 ARG A CA 1
ATOM 1115 C C . ARG A 1 137 ? 2.762 -13.514 9.211 1.00 96.62 137 ARG A C 1
ATOM 1117 O O . ARG A 1 137 ? 1.974 -13.359 8.282 1.00 96.62 137 ARG A O 1
ATOM 1124 N N . PHE A 1 138 ? 3.690 -14.465 9.218 1.00 95.75 138 PHE A N 1
ATOM 1125 C CA . PHE A 1 138 ? 3.882 -15.417 8.130 1.00 95.75 138 PHE A CA 1
ATOM 1126 C C . PHE A 1 138 ? 2.662 -16.327 7.956 1.00 95.75 138 PHE A C 1
ATOM 1128 O O . PHE A 1 138 ? 2.105 -16.407 6.859 1.00 95.75 138 PHE A O 1
ATOM 1135 N N . ALA A 1 139 ? 2.170 -16.928 9.044 1.00 97.12 139 ALA A N 1
ATOM 1136 C CA . ALA A 1 139 ? 0.949 -17.734 9.017 1.00 97.12 139 ALA A CA 1
ATOM 1137 C C . ALA A 1 139 ? -0.270 -16.920 8.538 1.00 97.12 139 ALA A C 1
ATOM 1139 O O . ALA A 1 139 ? -1.108 -17.414 7.773 1.00 97.12 139 ALA A O 1
ATOM 1140 N N . ALA A 1 140 ? -0.354 -15.645 8.935 1.00 97.94 140 ALA A N 1
ATOM 1141 C CA . ALA A 1 140 ? -1.386 -14.737 8.450 1.00 97.94 140 ALA A CA 1
ATOM 1142 C C . ALA A 1 140 ? -1.257 -14.476 6.939 1.00 97.94 140 ALA A C 1
ATOM 1144 O O . ALA A 1 140 ? -2.253 -14.605 6.231 1.00 97.94 140 ALA A O 1
ATOM 1145 N N . PHE A 1 141 ? -0.058 -14.192 6.415 1.00 97.94 141 PHE A N 1
ATOM 1146 C CA . PHE A 1 141 ? 0.156 -14.026 4.971 1.00 97.94 141 PHE A CA 1
ATOM 1147 C C . PHE A 1 141 ? -0.227 -15.275 4.170 1.00 97.94 141 PHE A C 1
ATOM 1149 O O . PHE A 1 141 ? -0.868 -15.146 3.124 1.00 97.94 141 PHE A O 1
ATOM 1156 N N . GLN A 1 142 ? 0.101 -16.474 4.658 1.00 96.62 142 GLN A N 1
ATOM 1157 C CA . GLN A 1 142 ? -0.292 -17.732 4.014 1.00 96.62 142 GLN A CA 1
ATOM 1158 C C . GLN A 1 142 ? -1.815 -17.896 3.952 1.00 96.62 142 GLN A C 1
ATOM 1160 O O . GLN A 1 142 ? -2.369 -18.202 2.891 1.00 96.62 142 GLN A O 1
ATOM 1165 N N . THR A 1 143 ? -2.494 -17.644 5.073 1.00 97.38 143 THR A N 1
ATOM 1166 C CA . THR A 1 143 ? -3.959 -17.736 5.173 1.00 97.38 143 THR A CA 1
ATOM 1167 C C . THR A 1 143 ? -4.633 -16.733 4.238 1.00 97.38 143 THR A C 1
ATOM 1169 O O . THR A 1 143 ? -5.495 -17.102 3.443 1.00 97.38 143 THR A O 1
ATOM 1172 N N . ILE A 1 144 ? -4.189 -15.473 4.277 1.00 98.06 144 ILE A N 1
ATOM 1173 C CA . ILE A 1 144 ? -4.717 -14.382 3.450 1.00 98.06 144 ILE A CA 1
ATOM 1174 C C . ILE A 1 144 ? -4.504 -14.674 1.962 1.00 98.06 144 ILE A C 1
ATOM 1176 O O . ILE A 1 144 ? -5.430 -14.556 1.163 1.00 98.06 144 ILE A O 1
ATOM 1180 N N . THR A 1 145 ? -3.302 -15.108 1.576 1.00 96.44 145 THR A N 1
ATOM 1181 C CA . THR A 1 145 ? -2.989 -15.427 0.176 1.00 96.44 145 THR A CA 1
ATOM 1182 C C . THR A 1 145 ? -3.837 -16.590 -0.340 1.00 96.44 145 THR A C 1
ATOM 1184 O O . THR A 1 145 ? -4.290 -16.553 -1.484 1.00 96.44 145 THR A O 1
ATOM 1187 N N . SER A 1 146 ? -4.074 -17.610 0.490 1.00 96.62 146 SER A N 1
ATOM 1188 C CA . SER A 1 146 ? -4.943 -18.744 0.138 1.00 96.62 146 SER A CA 1
ATOM 1189 C C . SER A 1 146 ? -6.390 -18.286 -0.044 1.00 96.62 146 SER A C 1
ATOM 1191 O O . SER A 1 146 ? -6.982 -18.547 -1.089 1.00 96.62 146 SER A O 1
ATOM 1193 N N . HIS A 1 147 ? -6.904 -17.480 0.890 1.00 96.88 147 HIS A N 1
ATOM 1194 C CA . HIS A 1 147 ? -8.237 -16.892 0.785 1.00 96.88 147 HIS A CA 1
ATOM 1195 C C . HIS A 1 147 ? -8.406 -16.076 -0.507 1.00 96.88 147 HIS A C 1
ATOM 1197 O O . HIS A 1 147 ? -9.347 -16.308 -1.260 1.00 96.88 147 HIS A O 1
ATOM 1203 N N . ILE A 1 148 ? -7.450 -15.194 -0.833 1.00 97.31 148 ILE A N 1
ATOM 1204 C CA . ILE A 1 148 ? -7.470 -14.395 -2.072 1.00 97.31 148 ILE A CA 1
ATOM 1205 C C . ILE A 1 148 ? -7.532 -15.292 -3.312 1.00 97.31 148 ILE A C 1
ATOM 1207 O O . ILE A 1 148 ? -8.288 -15.012 -4.243 1.00 97.31 148 ILE A O 1
ATOM 1211 N N . LYS A 1 149 ? -6.759 -16.383 -3.351 1.00 95.38 149 LYS A N 1
ATOM 1212 C CA . LYS A 1 149 ? -6.778 -17.321 -4.485 1.00 95.38 149 LYS A CA 1
ATOM 1213 C C . LYS A 1 149 ? -8.141 -17.994 -4.655 1.00 95.38 149 LYS A C 1
ATOM 1215 O O . LYS A 1 149 ? -8.562 -18.206 -5.794 1.00 95.38 149 LYS A O 1
ATOM 1220 N N . GLU A 1 150 ? -8.836 -18.277 -3.559 1.00 96.00 150 GLU A N 1
ATOM 1221 C CA . GLU A 1 150 ? -10.127 -18.975 -3.535 1.00 96.00 150 GLU A CA 1
ATOM 1222 C C . GLU A 1 150 ? -11.343 -18.060 -3.756 1.00 96.00 150 GLU A C 1
ATOM 1224 O O . GLU A 1 150 ? -12.405 -18.557 -4.135 1.00 96.00 150 GLU A O 1
ATOM 1229 N N . MET A 1 151 ? -11.195 -16.738 -3.591 1.00 95.31 151 MET A N 1
ATOM 1230 C CA . MET A 1 151 ? -12.280 -15.762 -3.780 1.00 95.31 151 MET A CA 1
ATOM 1231 C C . MET A 1 151 ? -13.010 -15.953 -5.121 1.00 95.31 151 MET A C 1
ATOM 1233 O O . MET A 1 151 ? -12.383 -16.077 -6.169 1.00 95.31 151 MET A O 1
ATOM 1237 N N . GLN A 1 152 ? -14.341 -15.939 -5.117 1.00 95.31 152 GLN A N 1
ATOM 1238 C CA . GLN A 1 152 ? -15.150 -16.039 -6.347 1.00 95.31 152 GLN A CA 1
ATOM 1239 C C . GLN A 1 152 ? -15.729 -14.691 -6.783 1.00 95.31 152 GLN A C 1
ATOM 1241 O O . GLN A 1 152 ? -16.120 -14.515 -7.931 1.00 95.31 152 GLN A O 1
ATOM 1246 N N . THR A 1 153 ? -15.755 -13.729 -5.868 1.00 95.19 153 THR A N 1
ATOM 1247 C CA . THR A 1 153 ? -16.227 -12.364 -6.083 1.00 95.19 153 THR A CA 1
ATOM 1248 C C . THR A 1 153 ? -15.229 -11.395 -5.476 1.00 95.19 153 THR A C 1
ATOM 1250 O O . THR A 1 153 ? -14.459 -11.757 -4.584 1.00 95.19 153 THR A O 1
ATOM 1253 N N . VAL A 1 154 ? -15.228 -10.153 -5.954 1.00 96.06 154 VAL A N 1
ATOM 1254 C CA . VAL A 1 154 ? -14.386 -9.107 -5.375 1.00 96.06 154 VAL A CA 1
ATOM 1255 C C . VAL A 1 154 ? -14.916 -8.723 -4.002 1.00 96.06 154 VAL A C 1
ATOM 1257 O O . VAL A 1 154 ? -16.097 -8.434 -3.838 1.00 96.06 154 VAL A O 1
ATOM 1260 N N . ASP A 1 155 ? -14.012 -8.655 -3.033 1.00 96.31 155 ASP A N 1
ATOM 1261 C CA . ASP A 1 155 ? -14.285 -8.126 -1.705 1.00 96.31 155 ASP A CA 1
ATOM 1262 C C . ASP A 1 155 ? -13.338 -6.958 -1.417 1.00 96.31 155 ASP A C 1
ATOM 1264 O O . ASP A 1 155 ? -12.236 -7.112 -0.889 1.00 96.31 155 ASP A O 1
ATOM 1268 N N . ALA A 1 156 ? -13.763 -5.753 -1.795 1.00 96.56 156 ALA A N 1
ATOM 1269 C CA . ALA A 1 156 ? -12.981 -4.544 -1.554 1.00 96.56 156 ALA A CA 1
ATOM 1270 C C . ALA A 1 156 ? -12.823 -4.232 -0.054 1.00 96.56 156 ALA A C 1
ATOM 1272 O O . ALA A 1 156 ? -11.839 -3.599 0.334 1.00 96.56 156 ALA A O 1
ATOM 1273 N N . ASN A 1 157 ? -13.777 -4.653 0.785 1.00 96.12 157 ASN A N 1
ATOM 1274 C CA . ASN A 1 157 ? -13.728 -4.425 2.229 1.00 96.12 157 ASN A CA 1
ATOM 1275 C C . ASN A 1 157 ? -12.623 -5.263 2.879 1.00 96.12 157 ASN A C 1
ATOM 1277 O O . ASN A 1 157 ? -12.005 -4.784 3.824 1.00 96.12 157 ASN A O 1
ATOM 1281 N N . TYR A 1 158 ? -12.326 -6.448 2.338 1.00 97.69 158 TYR A N 1
ATOM 1282 C CA . TYR A 1 158 ? -11.205 -7.291 2.756 1.00 97.69 158 TYR A CA 1
ATOM 1283 C C . TYR A 1 158 ? -9.869 -6.898 2.109 1.00 97.69 158 TYR A C 1
ATOM 1285 O O . TYR A 1 158 ? -8.848 -6.769 2.789 1.00 97.69 158 TYR A O 1
ATOM 1293 N N . LEU A 1 159 ? -9.861 -6.665 0.792 1.00 98.19 159 LEU A N 1
ATOM 1294 C CA . LEU A 1 159 ? -8.628 -6.419 0.038 1.00 98.19 159 LEU A CA 1
ATOM 1295 C C . LEU A 1 159 ? -7.921 -5.123 0.458 1.00 98.19 159 LEU A C 1
ATOM 1297 O O . LEU A 1 159 ? -6.696 -5.096 0.546 1.00 98.19 159 LEU A O 1
ATOM 1301 N N . ILE A 1 160 ? -8.665 -4.054 0.756 1.00 97.94 160 ILE A N 1
ATOM 1302 C CA . ILE A 1 160 ? -8.077 -2.756 1.127 1.00 97.94 160 ILE A CA 1
ATOM 1303 C C . ILE A 1 160 ? -7.284 -2.832 2.452 1.00 97.94 160 ILE A C 1
ATOM 1305 O O . ILE A 1 160 ? -6.121 -2.416 2.459 1.00 97.94 160 ILE A O 1
ATOM 1309 N N . PRO A 1 161 ? -7.825 -3.385 3.558 1.00 98.25 161 PRO A N 1
ATOM 1310 C CA . PRO A 1 161 ? -7.051 -3.656 4.773 1.00 98.25 161 PRO A CA 1
ATOM 1311 C C . PRO A 1 161 ? -5.813 -4.514 4.545 1.00 98.25 161 PRO A C 1
ATOM 1313 O O . PRO A 1 161 ? -4.743 -4.174 5.056 1.00 98.25 161 PRO A O 1
ATOM 1316 N N . VAL A 1 162 ? -5.920 -5.584 3.751 1.00 98.69 162 VAL A N 1
ATOM 1317 C CA . VAL A 1 162 ? -4.764 -6.425 3.406 1.00 98.69 162 VAL A CA 1
ATOM 1318 C C . VAL A 1 162 ? -3.688 -5.597 2.707 1.00 98.69 162 VAL A C 1
ATOM 1320 O O . VAL A 1 162 ? -2.538 -5.603 3.137 1.00 98.69 162 VAL A O 1
ATOM 1323 N N . MET A 1 163 ? -4.056 -4.823 1.684 1.00 98.69 163 MET A N 1
ATOM 1324 C CA . MET A 1 163 ? -3.112 -4.001 0.925 1.00 98.69 163 MET A CA 1
ATOM 1325 C C . MET A 1 163 ? -2.389 -2.979 1.803 1.00 98.69 163 MET A C 1
ATOM 1327 O O . MET A 1 163 ? -1.172 -2.844 1.703 1.00 98.69 163 MET A O 1
ATOM 1331 N N . HIS A 1 164 ? -3.106 -2.287 2.694 1.00 98.50 164 HIS A N 1
ATOM 1332 C CA . HIS A 1 164 ? -2.476 -1.324 3.598 1.00 98.50 164 HIS A CA 1
ATOM 1333 C C . HIS A 1 164 ? -1.487 -1.977 4.569 1.00 98.50 164 HIS A C 1
ATOM 1335 O O . HIS A 1 164 ? -0.452 -1.379 4.864 1.00 98.50 164 HIS A O 1
ATOM 1341 N N . ASN A 1 165 ? -1.755 -3.212 4.996 1.00 98.31 165 ASN A N 1
ATOM 1342 C CA . ASN A 1 165 ? -0.807 -4.003 5.775 1.00 98.31 165 ASN A CA 1
ATOM 1343 C C . ASN A 1 165 ? 0.387 -4.492 4.944 1.00 98.31 165 ASN A C 1
ATOM 1345 O O . ASN A 1 165 ? 1.510 -4.493 5.448 1.00 98.31 165 ASN A O 1
ATOM 1349 N N . CYS A 1 166 ? 0.182 -4.867 3.679 1.00 98.50 166 CYS A N 1
ATOM 1350 C CA . CYS A 1 166 ? 1.276 -5.200 2.767 1.00 98.50 166 CYS A CA 1
ATOM 1351 C C . CYS A 1 166 ? 2.227 -4.011 2.583 1.00 98.50 166 CYS A C 1
ATOM 1353 O O . CYS A 1 166 ? 3.429 -4.184 2.745 1.00 98.50 166 CYS A O 1
ATOM 1355 N N . PHE A 1 167 ? 1.707 -2.804 2.321 1.00 98.12 167 PHE A N 1
ATOM 1356 C CA . PHE A 1 167 ? 2.546 -1.609 2.144 1.00 98.12 167 PHE A CA 1
ATOM 1357 C C . PHE A 1 167 ? 3.417 -1.330 3.366 1.00 98.12 167 PHE A C 1
ATOM 1359 O O . PHE A 1 167 ? 4.608 -1.079 3.222 1.00 98.12 167 PHE A O 1
ATOM 1366 N N . TYR A 1 168 ? 2.844 -1.440 4.567 1.00 97.00 168 TYR A N 1
ATOM 1367 C CA . TYR A 1 168 ? 3.610 -1.297 5.800 1.00 97.00 168 TYR A CA 1
ATOM 1368 C C . TYR A 1 168 ? 4.727 -2.338 5.905 1.00 97.00 168 TYR A C 1
ATOM 1370 O O . TYR A 1 168 ? 5.873 -1.982 6.146 1.00 97.00 168 TYR A O 1
ATOM 1378 N N . ASN A 1 169 ? 4.414 -3.620 5.682 1.00 97.06 169 ASN A N 1
ATOM 1379 C CA . ASN A 1 169 ? 5.404 -4.691 5.809 1.00 97.06 169 ASN A CA 1
ATOM 1380 C C . ASN A 1 169 ? 6.503 -4.626 4.730 1.00 97.06 169 ASN A C 1
ATOM 1382 O O . ASN A 1 169 ? 7.638 -4.979 5.029 1.00 97.06 169 ASN A O 1
ATOM 1386 N N . MET A 1 170 ? 6.213 -4.115 3.527 1.00 96.56 170 MET A N 1
ATOM 1387 C CA . MET A 1 170 ? 7.240 -3.825 2.511 1.00 96.56 170 MET A CA 1
ATOM 1388 C C . MET A 1 170 ? 8.194 -2.707 2.945 1.00 96.56 170 MET A C 1
ATOM 1390 O O . MET A 1 170 ? 9.364 -2.711 2.580 1.00 96.56 170 MET A O 1
ATOM 1394 N N . GLU A 1 171 ? 7.711 -1.742 3.727 1.00 94.75 171 GLU A N 1
ATOM 1395 C CA . GLU A 1 171 ? 8.479 -0.567 4.152 1.00 94.75 171 GLU A CA 1
ATOM 1396 C C . GLU A 1 171 ? 9.249 -0.784 5.472 1.00 94.75 171 GLU A C 1
ATOM 1398 O O . GLU A 1 171 ? 10.015 0.087 5.877 1.00 94.75 171 GLU A O 1
ATOM 1403 N N . LEU A 1 172 ? 9.111 -1.953 6.119 1.00 91.75 172 LEU A N 1
ATOM 1404 C CA . LEU A 1 172 ? 9.826 -2.302 7.359 1.00 91.75 172 LEU A CA 1
ATOM 1405 C C . LEU A 1 172 ? 11.327 -2.564 7.165 1.00 91.75 172 LEU A C 1
ATOM 1407 O O . LEU A 1 172 ? 12.079 -2.508 8.135 1.00 91.75 172 LEU A O 1
ATOM 1411 N N . GLY A 1 173 ? 11.759 -2.872 5.941 1.00 87.12 173 GLY A N 1
ATOM 1412 C CA . GLY A 1 173 ? 13.153 -3.212 5.635 1.00 87.12 173 GLY A CA 1
ATOM 1413 C C . GLY A 1 173 ? 13.545 -4.667 5.923 1.00 87.12 173 GLY A C 1
ATOM 1414 O O . GLY A 1 173 ? 14.706 -5.016 5.726 1.00 87.12 173 GLY A O 1
ATOM 1415 N N . ASP A 1 174 ? 12.602 -5.517 6.343 1.00 93.38 174 ASP A N 1
ATOM 1416 C CA . ASP A 1 174 ? 12.811 -6.964 6.454 1.00 93.38 174 ASP A CA 1
ATOM 1417 C C . ASP A 1 174 ? 12.475 -7.674 5.135 1.00 93.38 174 ASP A C 1
ATOM 1419 O O . ASP A 1 174 ? 11.355 -7.565 4.637 1.00 93.38 174 ASP A O 1
ATOM 1423 N N . MET A 1 175 ? 13.435 -8.435 4.604 1.00 92.00 175 MET A N 1
ATOM 1424 C CA . MET A 1 175 ? 13.320 -9.119 3.310 1.00 92.00 175 MET A CA 1
ATOM 1425 C C . MET A 1 175 ? 12.205 -10.171 3.294 1.00 92.00 175 MET A C 1
ATOM 1427 O O . MET A 1 175 ? 11.456 -10.274 2.330 1.00 92.00 175 MET A O 1
ATOM 1431 N N . SER A 1 176 ? 12.055 -10.944 4.373 1.00 94.56 176 SER A N 1
ATOM 1432 C CA . SER A 1 176 ? 11.066 -12.026 4.409 1.00 94.56 176 SER A CA 1
ATOM 1433 C C . SER A 1 176 ? 9.635 -11.483 4.425 1.00 94.56 176 SER A C 1
ATOM 1435 O O . SER A 1 176 ? 8.745 -12.006 3.747 1.00 94.56 176 SER A O 1
ATOM 1437 N N . LEU A 1 177 ? 9.396 -10.409 5.180 1.00 95.81 177 LEU A N 1
ATOM 1438 C CA . LEU A 1 177 ? 8.096 -9.753 5.250 1.00 95.81 177 LEU A CA 1
ATOM 1439 C C . LEU A 1 177 ? 7.792 -8.981 3.968 1.00 95.81 177 LEU A C 1
ATOM 1441 O O . LEU A 1 177 ? 6.640 -9.004 3.525 1.00 95.81 177 LEU A O 1
ATOM 1445 N N . SER A 1 178 ? 8.792 -8.336 3.363 1.00 96.25 178 SER A N 1
ATOM 1446 C CA . SER A 1 178 ? 8.607 -7.609 2.109 1.00 96.25 178 SER A CA 1
ATOM 1447 C C . SER A 1 178 ? 8.301 -8.553 0.941 1.00 96.25 178 SER A C 1
ATOM 1449 O O . SER A 1 178 ? 7.365 -8.283 0.184 1.00 96.25 178 SER A O 1
ATOM 1451 N N . ASP A 1 179 ? 8.955 -9.717 0.874 1.00 96.50 179 ASP A N 1
ATOM 1452 C CA . ASP A 1 179 ? 8.652 -10.782 -0.090 1.00 96.50 179 ASP A CA 1
ATOM 1453 C C . ASP A 1 179 ? 7.217 -11.305 0.072 1.00 96.50 179 ASP A C 1
ATOM 1455 O O . ASP A 1 179 ? 6.449 -11.364 -0.891 1.00 96.50 179 ASP A O 1
ATOM 1459 N N . ASN A 1 180 ? 6.797 -11.641 1.297 1.00 97.50 180 ASN A N 1
ATOM 1460 C CA . ASN A 1 180 ? 5.426 -12.106 1.543 1.00 97.50 180 ASN A CA 1
ATOM 1461 C C . ASN A 1 180 ? 4.382 -11.035 1.188 1.00 97.50 180 ASN A C 1
ATOM 1463 O O . ASN A 1 180 ? 3.344 -11.336 0.587 1.00 97.50 180 ASN A O 1
ATOM 1467 N N . ALA A 1 181 ? 4.655 -9.775 1.527 1.00 98.12 181 ALA A N 1
ATOM 1468 C CA . ALA A 1 181 ? 3.771 -8.662 1.223 1.00 98.12 181 ALA A CA 1
ATOM 1469 C C . ALA A 1 181 ? 3.667 -8.395 -0.288 1.00 98.12 181 ALA A C 1
ATOM 1471 O O . ALA A 1 181 ? 2.552 -8.230 -0.795 1.00 98.12 181 ALA A O 1
ATOM 1472 N N . SER A 1 182 ? 4.788 -8.400 -1.015 1.00 97.25 182 SER A N 1
ATOM 1473 C CA . SER A 1 182 ? 4.814 -8.195 -2.467 1.00 97.25 182 SER A CA 1
ATOM 1474 C C . SER A 1 182 ? 4.104 -9.338 -3.203 1.00 97.25 182 SER A C 1
ATOM 1476 O O . SER A 1 182 ? 3.264 -9.080 -4.073 1.00 97.25 182 SER A O 1
ATOM 1478 N N . MET A 1 183 ? 4.330 -10.594 -2.793 1.00 97.56 183 MET A N 1
ATOM 1479 C CA . MET A 1 183 ? 3.612 -11.768 -3.308 1.00 97.56 183 MET A CA 1
ATOM 1480 C C . MET A 1 183 ? 2.106 -11.671 -3.077 1.00 97.56 183 MET A C 1
ATOM 1482 O O . MET A 1 183 ? 1.326 -11.952 -3.992 1.00 97.56 183 MET A O 1
ATOM 1486 N N . CYS A 1 184 ? 1.688 -11.242 -1.886 1.00 98.44 184 CYS A N 1
ATOM 1487 C CA . CYS A 1 184 ? 0.278 -11.046 -1.564 1.00 98.44 184 CYS A CA 1
ATOM 1488 C C . CYS A 1 184 ? -0.358 -9.988 -2.484 1.00 98.44 184 CYS A C 1
ATOM 1490 O O . CYS A 1 184 ? -1.372 -10.266 -3.126 1.00 98.44 184 CYS A O 1
ATOM 1492 N N . LEU A 1 185 ? 0.277 -8.819 -2.654 1.00 98.56 185 LEU A N 1
ATOM 1493 C CA . LEU A 1 185 ? -0.200 -7.776 -3.576 1.00 98.56 185 LEU A CA 1
ATOM 1494 C C . LEU A 1 185 ? -0.306 -8.278 -5.020 1.00 98.56 185 LEU A C 1
ATOM 1496 O O . LEU A 1 185 ? -1.300 -8.014 -5.697 1.00 98.56 185 LEU A O 1
ATOM 1500 N N . MET A 1 186 ? 0.681 -9.038 -5.497 1.00 98.25 186 MET A N 1
ATOM 1501 C CA . MET A 1 186 ? 0.623 -9.640 -6.831 1.00 98.25 186 MET A CA 1
ATOM 1502 C C . MET A 1 186 ? -0.473 -10.699 -6.956 1.00 98.25 186 MET A C 1
ATOM 1504 O O . MET A 1 186 ? -1.092 -10.800 -8.015 1.00 98.25 186 MET A O 1
ATOM 1508 N N . SER A 1 187 ? -0.751 -11.459 -5.894 1.00 98.19 187 SER A N 1
ATOM 1509 C CA . SER A 1 187 ? -1.886 -12.385 -5.850 1.00 98.19 187 SER A CA 1
ATOM 1510 C C . SER A 1 187 ? -3.213 -11.634 -5.980 1.00 98.19 187 SER A C 1
ATOM 1512 O O . SER A 1 187 ? -4.072 -12.064 -6.746 1.00 98.19 187 SER A O 1
ATOM 1514 N N . ILE A 1 188 ? -3.357 -10.481 -5.314 1.00 98.38 188 ILE A N 1
ATOM 1515 C CA . ILE A 1 188 ? -4.533 -9.606 -5.450 1.00 98.38 188 ILE A CA 1
ATOM 1516 C C . ILE A 1 188 ? -4.677 -9.126 -6.898 1.00 98.38 188 ILE A C 1
ATOM 1518 O O . ILE A 1 188 ? -5.736 -9.302 -7.495 1.00 98.38 188 ILE A O 1
ATOM 1522 N N . ILE A 1 189 ? -3.609 -8.572 -7.484 1.00 97.94 189 ILE A N 1
ATOM 1523 C CA . ILE A 1 189 ? -3.598 -8.075 -8.871 1.00 97.94 189 ILE A CA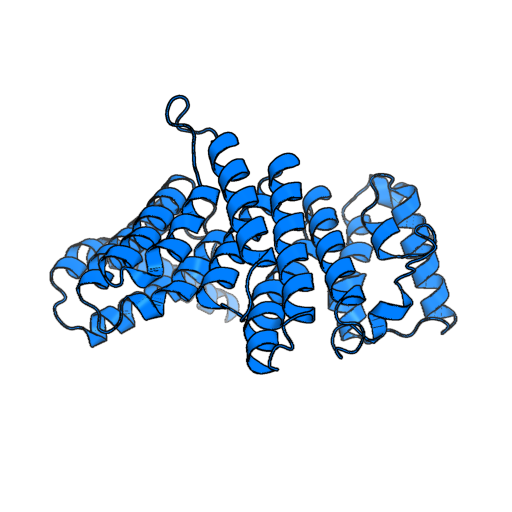 1
ATOM 1524 C C . ILE A 1 189 ? -4.061 -9.162 -9.849 1.00 97.94 189 ILE A C 1
ATOM 1526 O O . ILE A 1 189 ? -4.998 -8.950 -10.619 1.00 97.94 189 ILE A O 1
ATOM 1530 N N . LYS A 1 190 ? -3.436 -10.343 -9.784 1.00 97.06 190 LYS A N 1
ATOM 1531 C CA . LYS A 1 190 ? -3.753 -11.471 -10.669 1.00 97.06 190 LYS A CA 1
ATOM 1532 C C . LYS A 1 190 ? -5.176 -11.967 -10.459 1.00 97.06 190 LYS A C 1
ATOM 1534 O O . LYS A 1 190 ? -5.872 -12.251 -11.430 1.00 97.06 190 LYS A O 1
ATOM 1539 N N . LYS A 1 191 ? -5.630 -12.047 -9.206 1.00 97.38 191 LYS A N 1
ATOM 1540 C CA . LYS A 1 191 ? -6.985 -12.502 -8.901 1.00 97.38 191 LYS A CA 1
ATOM 1541 C C . LYS A 1 191 ? -8.039 -11.558 -9.471 1.00 97.38 191 LYS A C 1
ATOM 1543 O O . LYS A 1 191 ? -8.996 -12.025 -10.077 1.00 97.38 191 LYS A O 1
ATOM 1548 N N . LEU A 1 192 ? -7.838 -10.249 -9.339 1.00 96.62 192 LEU A N 1
ATOM 1549 C CA . LEU A 1 192 ? -8.737 -9.242 -9.900 1.00 96.62 192 LEU A CA 1
ATOM 1550 C C . LEU A 1 192 ? -8.862 -9.361 -11.426 1.00 96.62 192 LEU A C 1
ATOM 1552 O O . LEU A 1 192 ? -9.957 -9.232 -11.955 1.00 96.62 192 LEU A O 1
ATOM 1556 N N . ALA A 1 193 ? -7.786 -9.673 -12.146 1.00 94.75 193 ALA A N 1
ATOM 1557 C CA . ALA A 1 193 ? -7.883 -9.884 -13.592 1.00 94.75 193 ALA A CA 1
ATOM 1558 C C . ALA A 1 193 ? -8.719 -11.113 -13.982 1.00 94.75 193 ALA A C 1
ATOM 1560 O O . ALA A 1 193 ? -9.375 -11.098 -15.018 1.00 94.75 193 ALA A O 1
ATOM 1561 N N . VAL A 1 194 ? -8.732 -12.153 -13.144 1.00 95.25 194 VAL A N 1
ATOM 1562 C CA . VAL A 1 194 ? -9.564 -13.349 -13.359 1.00 95.25 194 VAL A CA 1
ATOM 1563 C C . VAL A 1 194 ? -11.040 -13.077 -13.043 1.00 95.25 194 VAL A C 1
ATOM 1565 O O . VAL A 1 194 ? -11.917 -13.682 -13.650 1.00 95.25 194 VAL A O 1
ATOM 1568 N N . LEU A 1 195 ? -11.332 -12.165 -12.112 1.00 93.25 195 LEU A N 1
ATOM 1569 C CA . LEU A 1 195 ? -12.681 -11.934 -11.585 1.00 93.25 195 LEU A CA 1
ATOM 1570 C C . LEU A 1 195 ? -13.575 -10.998 -12.426 1.00 93.25 195 LEU A C 1
ATOM 1572 O O . LEU A 1 195 ? -14.623 -10.598 -11.932 1.00 93.25 195 LEU A O 1
ATOM 1576 N N . ASN A 1 196 ? -13.218 -10.661 -13.674 1.00 83.31 196 ASN A N 1
ATOM 1577 C CA . ASN A 1 196 ? -14.006 -9.768 -14.553 1.00 83.31 196 ASN A CA 1
ATOM 1578 C C . ASN A 1 196 ? -14.541 -8.519 -13.824 1.00 83.31 196 ASN A C 1
ATOM 1580 O O . ASN A 1 196 ? -15.734 -8.215 -13.846 1.00 83.31 196 ASN A O 1
ATOM 1584 N N . ILE A 1 197 ? -13.643 -7.824 -13.132 1.00 93.56 197 ILE A N 1
ATOM 1585 C CA . ILE A 1 197 ? -14.009 -6.731 -12.234 1.00 93.56 197 ILE A CA 1
ATOM 1586 C C . ILE A 1 197 ? -14.627 -5.543 -12.963 1.00 93.56 197 ILE A C 1
ATOM 1588 O O . ILE A 1 197 ? -14.271 -5.208 -14.093 1.00 93.56 197 ILE A O 1
ATOM 1592 N N . THR A 1 198 ? -15.533 -4.862 -12.274 1.00 94.50 198 THR A N 1
ATOM 1593 C CA . THR A 1 198 ? -16.142 -3.629 -12.767 1.00 94.50 198 THR A CA 1
ATOM 1594 C C . THR A 1 198 ? -15.139 -2.474 -12.754 1.00 94.50 198 THR A C 1
ATOM 1596 O O . THR A 1 198 ? -14.217 -2.414 -11.937 1.00 94.50 198 THR A O 1
ATOM 1599 N N . GLU A 1 199 ? -15.377 -1.464 -13.590 1.00 93.25 199 GLU A N 1
ATOM 1600 C CA . GLU A 1 199 ? -14.597 -0.216 -13.581 1.00 93.25 199 GLU A CA 1
ATOM 1601 C C . GLU A 1 199 ? -14.603 0.487 -12.212 1.00 93.25 199 GLU A C 1
ATOM 1603 O O . GLU A 1 199 ? -13.639 1.159 -11.833 1.00 93.25 199 GLU A O 1
ATOM 1608 N N . LYS A 1 200 ? -15.686 0.329 -11.438 1.00 95.19 200 LYS A N 1
ATOM 1609 C CA . LYS A 1 200 ? -15.789 0.872 -10.079 1.00 95.19 200 LYS A CA 1
ATOM 1610 C C . LYS A 1 200 ? -14.808 0.173 -9.136 1.00 95.19 200 LYS A C 1
ATOM 1612 O O . LYS A 1 200 ? -14.065 0.860 -8.436 1.00 95.19 200 LYS A O 1
ATOM 1617 N N . GLU A 1 201 ? -14.777 -1.157 -9.150 1.00 95.75 201 GLU A N 1
ATOM 1618 C CA . GLU A 1 201 ? -13.862 -1.964 -8.330 1.00 95.75 201 GLU A CA 1
ATOM 1619 C C . GLU A 1 201 ? -12.406 -1.742 -8.739 1.00 95.75 201 GLU A C 1
ATOM 1621 O O . GLU A 1 201 ? -11.555 -1.518 -7.877 1.00 95.75 201 GLU A O 1
ATOM 1626 N N . TYR A 1 202 ? -12.120 -1.701 -10.045 1.00 95.12 202 TYR A N 1
ATOM 1627 C CA . TYR A 1 202 ? -10.786 -1.380 -10.553 1.00 95.12 202 TYR A CA 1
ATOM 1628 C C . TYR A 1 202 ? -10.316 -0.009 -10.053 1.00 95.12 202 TYR A C 1
ATOM 1630 O O . TYR A 1 202 ? -9.210 0.141 -9.524 1.00 95.12 202 TYR A O 1
ATOM 1638 N N . ARG A 1 203 ? -11.177 1.009 -10.156 1.00 95.31 203 ARG A N 1
ATOM 1639 C CA . ARG A 1 203 ? -10.864 2.359 -9.679 1.00 95.31 203 ARG A CA 1
ATOM 1640 C C . ARG A 1 203 ? -10.621 2.394 -8.172 1.00 95.31 203 ARG A C 1
ATOM 1642 O O . ARG A 1 203 ? -9.738 3.119 -7.717 1.00 95.31 203 ARG A O 1
ATOM 1649 N N . GLU A 1 204 ? -11.411 1.669 -7.395 1.00 95.94 204 GLU A N 1
ATOM 1650 C CA . GLU A 1 204 ? -11.301 1.656 -5.939 1.00 95.94 204 GLU A CA 1
ATOM 1651 C C . GLU A 1 204 ? -10.049 0.909 -5.452 1.00 95.94 204 GLU A C 1
ATOM 1653 O O . GLU A 1 204 ? -9.277 1.445 -4.650 1.00 95.94 204 GLU A O 1
ATOM 1658 N N . ILE A 1 205 ? -9.810 -0.295 -5.970 1.00 97.12 205 ILE A N 1
ATOM 1659 C CA . ILE A 1 205 ? -8.747 -1.177 -5.483 1.00 97.12 205 ILE A CA 1
ATOM 1660 C C . ILE A 1 205 ? -7.417 -0.840 -6.165 1.00 97.12 205 ILE A C 1
ATOM 1662 O O . ILE A 1 205 ? -6.436 -0.519 -5.494 1.00 97.12 205 ILE A O 1
ATOM 1666 N N . ILE A 1 206 ? -7.371 -0.830 -7.499 1.00 96.62 206 ILE A N 1
ATOM 1667 C CA . ILE A 1 206 ? -6.123 -0.593 -8.236 1.00 96.62 206 ILE A CA 1
ATOM 1668 C C . ILE A 1 206 ? -5.772 0.893 -8.235 1.00 96.62 206 ILE A C 1
ATOM 1670 O O . ILE A 1 206 ? -4.687 1.275 -7.799 1.00 96.62 206 ILE A O 1
ATOM 1674 N N . HIS A 1 207 ? -6.671 1.763 -8.698 1.00 93.88 207 HIS A N 1
ATOM 1675 C CA . HIS A 1 207 ? -6.290 3.161 -8.910 1.00 93.88 207 HIS A CA 1
ATOM 1676 C C . HIS A 1 207 ? -6.161 3.960 -7.604 1.00 93.88 207 HIS A C 1
ATOM 1678 O O . HIS A 1 207 ? -5.190 4.695 -7.428 1.00 93.88 207 HIS A O 1
ATOM 1684 N N . ARG A 1 208 ? -7.136 3.860 -6.691 1.00 94.38 208 ARG A N 1
ATOM 1685 C CA . ARG A 1 208 ? -7.143 4.649 -5.446 1.00 94.38 208 ARG A CA 1
ATOM 1686 C C . ARG A 1 208 ? -6.288 4.035 -4.340 1.00 94.38 208 ARG A C 1
ATOM 1688 O O . ARG A 1 208 ? -5.623 4.788 -3.639 1.00 94.38 208 ARG A O 1
ATOM 1695 N N . SER A 1 209 ? -6.289 2.710 -4.192 1.00 95.50 209 SER A N 1
ATOM 1696 C CA . SER A 1 209 ? -5.587 2.059 -3.076 1.00 95.50 209 SER A CA 1
ATOM 1697 C C . SER A 1 209 ? -4.160 1.634 -3.442 1.00 95.50 209 SER A C 1
ATOM 1699 O O . SER A 1 209 ? -3.224 1.965 -2.715 1.00 95.50 209 SER A O 1
ATOM 1701 N N . LEU A 1 210 ? -3.962 0.953 -4.579 1.00 97.50 210 LEU A N 1
ATOM 1702 C CA . LEU A 1 210 ? -2.647 0.425 -4.970 1.00 97.50 210 LEU A CA 1
ATOM 1703 C C . LEU A 1 210 ? -1.738 1.474 -5.614 1.00 97.50 210 LEU A C 1
ATOM 1705 O O . LEU A 1 210 ? -0.617 1.690 -5.158 1.00 97.50 210 LEU A O 1
ATOM 1709 N N . LEU A 1 211 ? -2.202 2.126 -6.683 1.00 96.12 211 LEU A N 1
ATOM 1710 C CA . LEU A 1 211 ? -1.357 2.993 -7.509 1.00 96.12 211 LEU A CA 1
ATOM 1711 C C . LEU A 1 211 ? -0.855 4.233 -6.768 1.00 96.12 211 LEU A C 1
ATOM 1713 O O . LEU A 1 211 ? 0.264 4.679 -7.027 1.00 96.12 211 LEU A O 1
ATOM 1717 N N . GLU A 1 212 ? -1.644 4.783 -5.841 1.00 92.69 212 GLU A N 1
ATOM 1718 C CA . GLU A 1 212 ? -1.202 5.915 -5.020 1.00 92.69 212 GLU A CA 1
ATOM 1719 C C . GLU A 1 212 ? 0.036 5.543 -4.190 1.00 92.69 212 GLU A C 1
ATOM 1721 O O . GLU A 1 212 ? 1.001 6.308 -4.130 1.00 92.69 212 GLU A O 1
ATOM 1726 N N . LYS A 1 213 ? 0.020 4.355 -3.576 1.00 95.75 213 LYS A N 1
ATOM 1727 C CA . LYS A 1 213 ? 1.119 3.848 -2.750 1.00 95.75 213 LYS A CA 1
ATOM 1728 C C . LYS A 1 213 ? 2.295 3.381 -3.588 1.00 95.75 213 LYS A C 1
ATOM 1730 O O . LYS A 1 213 ? 3.418 3.785 -3.312 1.00 95.75 213 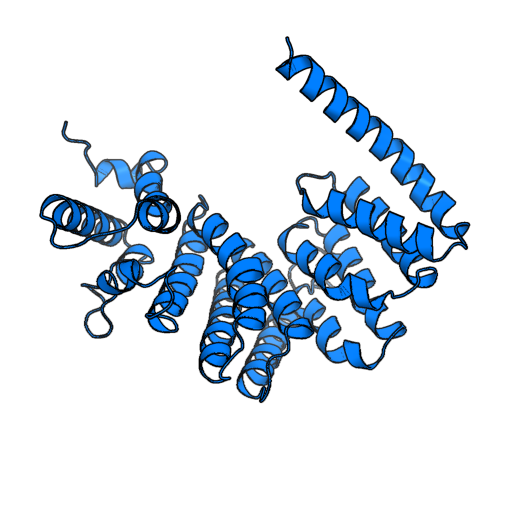LYS A O 1
ATOM 1735 N N . LEU A 1 214 ? 2.034 2.673 -4.681 1.00 97.62 214 LEU A N 1
ATOM 1736 C CA . LEU A 1 214 ? 3.061 2.228 -5.615 1.00 97.62 214 LEU A CA 1
ATOM 1737 C C . LEU A 1 214 ? 3.904 3.392 -6.145 1.00 97.62 214 LEU A C 1
ATOM 1739 O O . LEU A 1 214 ? 5.127 3.343 -6.069 1.00 97.62 214 LEU A O 1
ATOM 1743 N N . ARG A 1 215 ? 3.284 4.485 -6.611 1.00 96.56 215 ARG A N 1
ATOM 1744 C CA . ARG A 1 215 ? 4.036 5.651 -7.120 1.00 96.56 215 ARG A CA 1
ATOM 1745 C C . ARG A 1 215 ? 4.887 6.335 -6.044 1.00 96.56 215 ARG A C 1
ATOM 1747 O O . ARG A 1 215 ? 5.889 6.960 -6.385 1.00 96.56 215 ARG A O 1
ATOM 1754 N N . LYS A 1 216 ? 4.488 6.259 -4.767 1.00 94.62 216 LYS A N 1
ATOM 1755 C CA . LYS A 1 216 ? 5.308 6.732 -3.637 1.00 94.62 216 LYS A CA 1
ATOM 1756 C C . LYS A 1 216 ? 6.468 5.769 -3.381 1.00 94.62 216 LYS A C 1
ATOM 1758 O O . LYS A 1 216 ? 7.603 6.222 -3.299 1.00 94.62 216 LYS A O 1
ATOM 1763 N N . GLY A 1 217 ? 6.195 4.467 -3.360 1.00 95.75 217 GLY A N 1
ATOM 1764 C CA . GLY A 1 217 ? 7.185 3.408 -3.182 1.00 95.75 217 GLY A CA 1
ATOM 1765 C C . GLY A 1 217 ? 8.289 3.404 -4.241 1.00 95.75 217 GLY A C 1
ATOM 1766 O O . GLY A 1 217 ? 9.464 3.294 -3.907 1.00 95.75 217 GLY A O 1
ATOM 1767 N N . LEU A 1 218 ? 7.946 3.656 -5.508 1.00 96.38 218 LEU A N 1
ATOM 1768 C CA . LEU A 1 218 ? 8.930 3.806 -6.589 1.00 96.38 218 LEU A CA 1
ATOM 1769 C C . LEU A 1 218 ? 9.901 4.975 -6.374 1.00 96.38 218 LEU A C 1
ATOM 1771 O O . LEU A 1 218 ? 10.997 4.957 -6.921 1.00 96.38 218 LEU A O 1
ATOM 1775 N N . LYS A 1 219 ? 9.512 5.998 -5.605 1.00 94.38 219 LYS A N 1
ATOM 1776 C CA . LYS A 1 219 ? 10.354 7.161 -5.272 1.00 94.38 219 LYS A CA 1
ATOM 1777 C C . LYS A 1 219 ? 11.131 6.973 -3.965 1.00 94.38 219 LYS A C 1
ATOM 1779 O O . LYS A 1 219 ? 11.793 7.912 -3.520 1.00 94.38 219 LYS A O 1
ATOM 1784 N N . SER A 1 220 ? 11.012 5.804 -3.333 1.00 92.75 220 SER A N 1
ATOM 1785 C CA . SER A 1 220 ? 11.724 5.492 -2.100 1.00 92.75 220 SER A CA 1
ATOM 1786 C C . SER A 1 220 ? 13.232 5.586 -2.313 1.00 92.75 220 SER A C 1
ATOM 1788 O O . SER A 1 220 ? 13.749 5.167 -3.345 1.00 92.75 220 SER A O 1
ATOM 1790 N N . GLN A 1 221 ? 13.930 6.132 -1.317 1.00 89.50 221 GLN A N 1
ATOM 1791 C CA . GLN A 1 221 ? 15.395 6.139 -1.279 1.00 89.50 221 GLN A CA 1
ATOM 1792 C C . GLN A 1 221 ? 15.953 4.786 -0.816 1.00 89.50 221 GLN A C 1
ATOM 1794 O O . GLN A 1 221 ? 17.123 4.485 -1.033 1.00 89.50 221 GLN A O 1
ATOM 1799 N N . THR A 1 222 ? 15.115 3.955 -0.192 1.00 91.25 222 THR A N 1
ATOM 1800 C CA . THR A 1 222 ? 15.480 2.593 0.186 1.00 91.25 222 THR A CA 1
ATOM 1801 C C . THR A 1 222 ? 15.405 1.698 -1.047 1.00 91.25 222 THR A C 1
ATOM 1803 O O . THR A 1 222 ? 14.314 1.441 -1.559 1.00 91.25 222 THR A O 1
ATOM 1806 N N . GLU A 1 223 ? 16.563 1.218 -1.512 1.00 90.44 223 GLU A N 1
ATOM 1807 C CA . GLU A 1 223 ? 16.680 0.420 -2.740 1.00 90.44 223 GLU A CA 1
ATOM 1808 C C . GLU A 1 223 ? 15.757 -0.807 -2.733 1.00 90.44 223 GLU A C 1
ATOM 1810 O O . GLU A 1 223 ? 15.011 -0.994 -3.690 1.00 90.44 223 GLU A O 1
ATOM 1815 N N . SER A 1 224 ? 15.754 -1.602 -1.658 1.00 93.00 224 SER A N 1
ATOM 1816 C CA . SER A 1 224 ? 14.908 -2.802 -1.559 1.00 93.00 224 SER A CA 1
ATOM 1817 C C . SER A 1 224 ? 13.421 -2.470 -1.696 1.00 93.00 224 SER A C 1
ATOM 1819 O O . SER A 1 224 ? 12.713 -3.097 -2.476 1.00 93.00 224 SER A O 1
ATOM 1821 N N . VAL A 1 225 ? 12.962 -1.396 -1.048 1.00 95.31 225 VAL A N 1
ATOM 1822 C CA . VAL A 1 225 ? 11.577 -0.917 -1.170 1.00 95.31 225 VAL A CA 1
ATOM 1823 C C . VAL A 1 225 ? 11.262 -0.527 -2.619 1.00 95.31 225 VAL A C 1
ATOM 1825 O O . VAL A 1 225 ? 10.232 -0.932 -3.159 1.00 95.31 225 VAL A O 1
ATOM 1828 N N . GLN A 1 226 ? 12.145 0.230 -3.287 1.00 95.12 226 GLN A N 1
ATOM 1829 C CA . GLN A 1 226 ? 11.960 0.589 -4.700 1.00 95.12 226 GLN A CA 1
ATOM 1830 C C . GLN A 1 226 ? 11.894 -0.667 -5.594 1.00 95.12 226 GLN A C 1
ATOM 1832 O O . GLN A 1 226 ? 11.069 -0.719 -6.513 1.00 95.12 226 GLN A O 1
ATOM 1837 N N . GLN A 1 227 ? 12.724 -1.681 -5.331 1.00 95.00 227 GLN A N 1
ATOM 1838 C CA . GLN A 1 227 ? 12.745 -2.954 -6.063 1.00 95.00 227 GLN A CA 1
ATOM 1839 C C . GLN A 1 227 ? 11.444 -3.745 -5.874 1.00 95.00 227 GLN A C 1
ATOM 1841 O O . GLN A 1 227 ? 10.838 -4.162 -6.867 1.00 95.00 227 GLN A O 1
ATOM 1846 N N . ASP A 1 228 ? 10.950 -3.862 -4.642 1.00 96.19 228 ASP A N 1
ATOM 1847 C CA . ASP A 1 228 ? 9.707 -4.577 -4.340 1.00 96.19 228 ASP A CA 1
ATOM 1848 C C . ASP A 1 228 ? 8.501 -3.909 -5.021 1.00 96.19 228 ASP A C 1
ATOM 1850 O O . ASP A 1 228 ? 7.687 -4.567 -5.675 1.00 96.19 228 ASP A O 1
ATOM 1854 N N . TYR A 1 229 ? 8.412 -2.574 -4.980 1.00 97.81 229 TYR A N 1
ATOM 1855 C CA . TYR A 1 229 ? 7.364 -1.846 -5.706 1.00 97.81 229 TYR A CA 1
ATOM 1856 C C . TYR A 1 229 ? 7.530 -1.909 -7.234 1.00 97.81 229 TYR A C 1
ATOM 1858 O O . TYR A 1 229 ? 6.529 -1.874 -7.957 1.00 97.81 229 TYR A O 1
ATOM 1866 N N . THR A 1 230 ? 8.757 -2.057 -7.744 1.00 97.56 230 THR A N 1
ATOM 1867 C CA . THR A 1 230 ? 9.012 -2.315 -9.174 1.00 97.56 230 THR A CA 1
ATOM 1868 C C . THR A 1 230 ? 8.464 -3.675 -9.593 1.00 97.56 230 THR A C 1
ATOM 1870 O O . THR A 1 230 ? 7.869 -3.795 -10.665 1.00 97.56 230 THR A O 1
ATOM 1873 N N . MET A 1 231 ? 8.591 -4.691 -8.735 1.00 96.88 231 MET A N 1
ATOM 1874 C CA . MET A 1 231 ? 8.010 -6.011 -8.978 1.00 96.88 231 MET A CA 1
ATOM 1875 C C . MET A 1 231 ? 6.478 -5.949 -9.060 1.00 96.88 231 MET A C 1
ATOM 1877 O O . MET A 1 231 ? 5.881 -6.504 -9.985 1.00 96.88 231 MET A O 1
ATOM 1881 N N . VAL A 1 232 ? 5.843 -5.205 -8.149 1.00 98.31 232 VAL A N 1
ATOM 1882 C CA . VAL A 1 232 ? 4.388 -4.982 -8.168 1.00 98.31 232 VAL A CA 1
ATOM 1883 C C . VAL A 1 232 ? 3.953 -4.209 -9.425 1.00 98.31 232 VAL A C 1
ATOM 1885 O O . VAL A 1 232 ? 2.941 -4.562 -10.033 1.00 98.31 232 VAL A O 1
ATOM 1888 N N . LEU A 1 233 ? 4.719 -3.197 -9.858 1.00 98.31 233 LEU A N 1
ATOM 1889 C CA . LEU A 1 233 ? 4.456 -2.460 -11.103 1.00 98.31 233 LEU A CA 1
ATOM 1890 C C . LEU A 1 233 ? 4.533 -3.371 -12.333 1.00 98.31 233 LEU A C 1
ATOM 1892 O O . LEU A 1 233 ? 3.624 -3.343 -13.161 1.00 98.31 233 LEU A O 1
ATOM 1896 N N . SER A 1 234 ? 5.584 -4.185 -12.438 1.00 97.12 234 SER A N 1
ATOM 1897 C CA . SER A 1 234 ? 5.743 -5.137 -13.543 1.00 97.12 234 SER A CA 1
ATOM 1898 C C . SER A 1 234 ? 4.539 -6.085 -13.623 1.00 97.12 234 SER A C 1
ATOM 1900 O O . SER A 1 234 ? 3.932 -6.242 -14.684 1.00 97.12 234 SER A O 1
ATOM 1902 N N . CYS A 1 235 ? 4.091 -6.609 -12.474 1.00 97.50 235 CYS A N 1
ATOM 1903 C CA . CYS A 1 235 ? 2.887 -7.435 -12.390 1.00 97.50 235 CYS A CA 1
ATOM 1904 C C . CYS A 1 235 ? 1.629 -6.700 -12.888 1.00 97.50 235 CYS A C 1
ATOM 1906 O O . CYS A 1 235 ? 0.852 -7.276 -13.649 1.00 97.50 235 CYS A O 1
ATOM 1908 N N . LEU A 1 236 ? 1.429 -5.429 -12.516 1.00 97.62 236 LEU A N 1
ATOM 1909 C CA . LEU A 1 236 ? 0.297 -4.622 -12.992 1.00 97.62 236 LEU A CA 1
ATOM 1910 C C . LEU A 1 236 ? 0.302 -4.431 -14.508 1.00 97.62 236 LEU A C 1
ATOM 1912 O O . LEU A 1 236 ? -0.736 -4.624 -15.137 1.00 97.62 236 LEU A O 1
ATOM 1916 N N . ILE A 1 237 ? 1.450 -4.069 -15.086 1.00 97.50 237 ILE A N 1
ATOM 1917 C CA . ILE A 1 237 ? 1.578 -3.821 -16.530 1.00 97.50 237 ILE A CA 1
ATOM 1918 C C . ILE A 1 237 ? 1.263 -5.098 -17.311 1.00 97.50 237 ILE A C 1
ATOM 1920 O O . ILE A 1 237 ? 0.496 -5.062 -18.270 1.00 97.50 237 ILE A O 1
ATOM 1924 N N . GLN A 1 238 ? 1.806 -6.234 -16.867 1.00 95.38 238 GLN A N 1
ATOM 1925 C CA . GLN A 1 238 ? 1.579 -7.529 -17.510 1.00 95.38 238 GLN A CA 1
ATOM 1926 C C . GLN A 1 238 ? 0.140 -8.034 -17.333 1.00 95.38 238 GLN A C 1
ATOM 1928 O O . GLN A 1 238 ? -0.392 -8.696 -18.220 1.00 95.38 238 GLN A O 1
ATOM 1933 N N . THR A 1 239 ? -0.494 -7.725 -16.200 1.00 96.06 239 THR A N 1
ATOM 1934 C CA . THR A 1 239 ? -1.856 -8.180 -15.888 1.00 96.06 239 THR A CA 1
ATOM 1935 C C . THR A 1 239 ? -2.924 -7.317 -16.566 1.00 96.06 239 THR A C 1
ATOM 1937 O O . THR A 1 239 ? -3.961 -7.827 -16.985 1.00 96.06 239 THR A O 1
ATOM 1940 N N . PHE A 1 240 ? -2.675 -6.013 -16.712 1.00 95.50 240 PHE A N 1
ATOM 1941 C CA . PHE A 1 240 ? -3.621 -5.049 -17.272 1.00 95.50 240 PHE A CA 1
ATOM 1942 C C . PHE A 1 240 ? -3.035 -4.253 -18.458 1.00 95.50 240 PHE A C 1
ATOM 1944 O O . PHE A 1 240 ? -3.088 -3.019 -18.453 1.00 95.50 240 PHE A O 1
ATOM 1951 N N . PRO A 1 241 ? -2.524 -4.910 -19.517 1.00 95.25 241 PRO A N 1
ATOM 1952 C CA . PRO A 1 241 ? -1.789 -4.237 -20.595 1.00 95.25 241 PRO A CA 1
ATOM 1953 C C . PRO A 1 241 ? -2.652 -3.262 -21.413 1.00 95.25 241 PRO A C 1
ATOM 1955 O O . PRO A 1 241 ? -2.148 -2.303 -21.991 1.00 95.25 241 PRO A O 1
ATOM 1958 N N . ASN A 1 242 ? -3.969 -3.482 -21.446 1.00 93.19 242 ASN A N 1
ATOM 1959 C CA . ASN A 1 242 ? -4.909 -2.651 -22.201 1.00 93.19 242 ASN A CA 1
ATOM 1960 C C . ASN A 1 242 ? -5.378 -1.405 -21.433 1.00 93.19 242 ASN A C 1
ATOM 1962 O O . ASN A 1 242 ? -6.033 -0.539 -22.015 1.00 93.19 242 ASN A O 1
ATOM 1966 N N . GLN A 1 243 ? -5.063 -1.299 -20.138 1.00 93.94 243 GLN A N 1
ATOM 1967 C CA . GLN A 1 243 ? -5.444 -0.141 -19.335 1.00 93.94 243 GLN A CA 1
ATOM 1968 C C . GLN A 1 243 ? -4.619 1.077 -19.749 1.00 93.94 243 GLN A C 1
ATOM 1970 O O . GLN A 1 243 ? -3.397 1.005 -19.865 1.00 93.94 243 GLN A O 1
ATOM 1975 N N . LEU A 1 244 ? -5.283 2.224 -19.930 1.00 92.00 244 LEU A N 1
ATOM 1976 C CA . LEU A 1 244 ? -4.645 3.457 -20.414 1.00 92.00 244 LEU A CA 1
ATOM 1977 C C . LEU A 1 244 ? -3.443 3.891 -19.564 1.00 92.00 244 LEU A C 1
ATOM 1979 O O . LEU A 1 244 ? -2.515 4.489 -20.091 1.00 92.00 244 LEU A O 1
ATOM 1983 N N . GLU A 1 245 ? -3.458 3.579 -18.266 1.00 92.81 245 GLU A N 1
ATOM 1984 C CA . GLU A 1 245 ? -2.362 3.880 -17.337 1.00 92.81 245 GLU A CA 1
ATOM 1985 C C . GLU A 1 245 ? -1.065 3.117 -17.652 1.00 92.81 245 GLU A C 1
ATOM 1987 O O . GLU A 1 245 ? 0.012 3.611 -17.336 1.00 92.81 245 GLU A O 1
ATOM 1992 N N . PHE A 1 246 ? -1.162 1.924 -18.246 1.00 95.25 246 PHE A N 1
ATOM 1993 C CA . PHE A 1 246 ? -0.025 1.021 -18.464 1.00 95.25 246 PHE A CA 1
ATOM 1994 C C . PHE A 1 246 ? 0.278 0.768 -19.939 1.00 95.25 246 PHE A C 1
ATOM 1996 O O . PHE A 1 246 ? 1.337 0.232 -20.249 1.00 95.25 246 PHE A O 1
ATOM 2003 N N . LYS A 1 247 ? -0.630 1.145 -20.845 1.00 94.88 247 LYS A N 1
ATOM 2004 C CA . LYS A 1 247 ? -0.573 0.812 -22.273 1.00 94.88 247 LYS A CA 1
ATOM 2005 C C . LYS A 1 247 ? 0.757 1.176 -22.933 1.00 94.88 247 LYS A C 1
ATOM 2007 O O . LYS A 1 247 ? 1.285 0.391 -23.713 1.00 94.88 247 LYS A O 1
ATOM 2012 N N . ASP A 1 248 ? 1.303 2.350 -22.623 1.00 95.25 248 ASP A N 1
ATOM 2013 C CA . ASP A 1 248 ? 2.600 2.782 -23.149 1.00 95.25 248 ASP A CA 1
ATOM 2014 C C . ASP A 1 248 ? 3.790 2.157 -22.400 1.00 95.25 248 ASP A C 1
ATOM 2016 O O . ASP A 1 248 ? 4.880 2.085 -22.948 1.00 95.25 248 ASP A O 1
ATOM 2020 N N . LEU A 1 249 ? 3.613 1.622 -21.193 1.00 97.00 249 LEU A N 1
ATOM 2021 C CA . LEU A 1 249 ? 4.666 0.911 -20.459 1.00 97.00 249 LEU A CA 1
ATOM 2022 C C . LEU A 1 249 ? 4.837 -0.543 -20.915 1.00 97.00 249 LEU A C 1
ATOM 2024 O O . LEU A 1 249 ? 5.902 -1.115 -20.700 1.00 97.00 249 LEU A O 1
ATOM 2028 N N . VAL A 1 250 ? 3.829 -1.139 -21.564 1.00 96.75 250 VAL A N 1
ATOM 2029 C CA . VAL A 1 250 ? 3.882 -2.534 -22.048 1.00 96.75 250 VAL A CA 1
ATOM 2030 C C . VAL A 1 250 ? 5.085 -2.770 -22.963 1.00 96.75 250 VAL A C 1
ATOM 2032 O O . VAL A 1 250 ? 5.739 -3.802 -22.848 1.00 96.75 250 VAL A O 1
ATOM 2035 N N . GLN A 1 251 ? 5.443 -1.797 -23.809 1.00 95.38 251 GLN A N 1
ATOM 2036 C CA . GLN A 1 251 ? 6.599 -1.893 -24.716 1.00 95.38 251 GLN A CA 1
ATOM 2037 C C . GLN A 1 251 ? 7.950 -2.039 -23.990 1.00 95.38 251 GLN A C 1
ATOM 2039 O O . GLN A 1 251 ? 8.950 -2.391 -24.610 1.00 95.38 251 GLN A O 1
ATOM 2044 N N . LEU A 1 252 ? 7.990 -1.743 -22.687 1.00 96.56 252 LEU A N 1
ATOM 2045 C CA . LEU A 1 252 ? 9.176 -1.886 -21.844 1.00 96.56 252 LEU A CA 1
ATOM 2046 C C . LEU A 1 252 ? 9.267 -3.266 -21.181 1.00 96.56 252 LEU A C 1
ATOM 2048 O O . LEU A 1 252 ? 10.283 -3.569 -20.555 1.00 96.56 252 LEU A O 1
ATOM 2052 N N . THR A 1 253 ? 8.219 -4.085 -21.293 1.00 94.88 253 THR A N 1
ATOM 2053 C CA . THR A 1 253 ? 8.179 -5.447 -20.752 1.00 94.88 253 THR A CA 1
ATOM 2054 C C . THR A 1 253 ? 8.569 -6.470 -21.812 1.00 94.88 253 THR A C 1
ATOM 2056 O O . THR A 1 253 ? 8.285 -6.285 -22.996 1.00 94.88 253 THR A O 1
ATOM 2059 N N . HIS A 1 254 ? 9.212 -7.562 -21.400 1.00 91.62 254 HIS A N 1
ATOM 2060 C CA . HIS A 1 254 ? 9.624 -8.627 -22.313 1.00 91.62 254 HIS A CA 1
ATOM 2061 C C . HIS A 1 254 ? 9.528 -10.005 -21.645 1.00 91.62 254 HIS A C 1
ATOM 2063 O O . HIS A 1 254 ? 10.467 -10.487 -21.016 1.00 91.62 254 HIS A O 1
ATOM 2069 N N . GLN A 1 255 ? 8.385 -10.676 -21.819 1.00 78.19 255 GLN A N 1
ATOM 2070 C CA . GLN A 1 255 ? 8.065 -11.927 -21.111 1.00 78.19 255 GLN A CA 1
ATOM 2071 C C . GLN A 1 255 ? 9.065 -13.068 -21.355 1.00 78.19 255 GLN A C 1
ATOM 2073 O O . GLN A 1 255 ? 9.284 -13.891 -20.471 1.00 78.19 255 GLN A O 1
ATOM 2078 N N . HIS A 1 256 ? 9.668 -13.129 -22.544 1.00 84.25 256 HIS A N 1
ATOM 2079 C CA . HIS A 1 256 ? 10.561 -14.225 -22.937 1.00 84.25 256 HIS A CA 1
ATOM 2080 C C . HIS A 1 256 ? 12.050 -13.908 -22.775 1.00 84.25 256 HIS A C 1
ATOM 2082 O O . HIS A 1 256 ? 12.871 -14.804 -22.937 1.00 84.25 256 HIS A O 1
ATOM 2088 N N . ASP A 1 257 ? 12.405 -12.656 -22.468 1.00 89.94 257 ASP A N 1
ATOM 2089 C CA . ASP A 1 257 ? 13.806 -12.245 -22.336 1.00 89.94 257 ASP A CA 1
ATOM 2090 C C . ASP A 1 257 ? 13.960 -11.228 -21.189 1.00 89.94 257 ASP A C 1
ATOM 2092 O O . ASP A 1 257 ? 13.797 -10.019 -21.393 1.00 89.94 257 ASP A O 1
ATOM 2096 N N . PRO A 1 258 ? 14.290 -11.702 -19.974 1.00 88.75 258 PRO A N 1
ATOM 2097 C CA . PRO A 1 258 ? 14.499 -10.844 -18.810 1.00 88.75 258 PRO A CA 1
ATOM 2098 C C . PRO A 1 258 ? 15.668 -9.858 -18.949 1.00 88.75 258 PRO A C 1
ATOM 2100 O O . PRO A 1 258 ? 15.765 -8.913 -18.164 1.00 88.75 258 PRO A O 1
ATOM 2103 N N . GLU A 1 259 ? 16.597 -10.057 -19.892 1.00 86.81 259 GLU A N 1
ATOM 2104 C CA . GLU A 1 259 ? 17.644 -9.065 -20.169 1.00 86.81 259 GLU A CA 1
ATOM 2105 C C . GLU A 1 259 ? 17.107 -7.890 -20.984 1.00 86.81 259 GLU A C 1
ATOM 2107 O O . GLU A 1 259 ? 17.641 -6.779 -20.901 1.00 86.81 259 GLU A O 1
ATOM 2112 N N . MET A 1 260 ? 16.023 -8.100 -21.728 1.00 90.12 260 MET A N 1
ATOM 2113 C CA . MET A 1 260 ? 15.386 -7.065 -22.533 1.00 90.12 260 MET A CA 1
ATOM 2114 C C . MET A 1 260 ? 14.290 -6.305 -21.784 1.00 90.12 260 MET A C 1
ATOM 2116 O O . MET A 1 260 ? 14.045 -5.152 -22.147 1.00 90.12 260 MET A O 1
ATOM 2120 N N . ASP A 1 261 ? 13.709 -6.896 -20.737 1.00 96.06 261 ASP A N 1
ATOM 2121 C CA . ASP A 1 261 ? 12.673 -6.292 -19.891 1.00 96.06 261 ASP A CA 1
ATOM 2122 C C . ASP A 1 261 ? 13.236 -5.195 -18.972 1.00 96.06 261 ASP A C 1
ATOM 2124 O O . ASP A 1 261 ? 14.090 -5.434 -18.114 1.00 96.06 261 ASP A O 1
ATOM 2128 N N . PHE A 1 262 ? 12.754 -3.964 -19.135 1.00 96.94 262 PHE A N 1
ATOM 2129 C CA . PHE A 1 262 ? 13.233 -2.819 -18.366 1.00 96.94 262 PHE A CA 1
ATOM 2130 C C . PHE A 1 262 ? 13.026 -2.998 -16.857 1.00 96.94 262 PHE A C 1
ATOM 2132 O O . PHE A 1 262 ? 13.950 -2.741 -16.085 1.00 96.94 262 PHE A O 1
ATOM 2139 N N . PHE A 1 263 ? 11.850 -3.453 -16.421 1.00 96.81 263 PHE A N 1
ATOM 2140 C CA . PHE A 1 263 ? 11.504 -3.533 -15.001 1.00 96.81 263 PHE A CA 1
ATOM 2141 C C . PHE A 1 263 ? 12.239 -4.680 -14.300 1.00 96.81 263 PHE A C 1
ATOM 2143 O O . PHE A 1 263 ? 12.686 -4.506 -13.164 1.00 96.81 263 PHE A O 1
ATOM 2150 N N . GLU A 1 264 ? 12.452 -5.809 -14.984 1.00 95.12 264 GLU A N 1
ATOM 2151 C CA . GLU A 1 264 ? 13.299 -6.901 -14.480 1.00 95.12 264 GLU A CA 1
ATOM 2152 C C . GLU A 1 264 ? 14.753 -6.455 -14.291 1.00 95.12 264 GLU A C 1
ATOM 2154 O O . GLU A 1 264 ? 15.382 -6.769 -13.278 1.00 95.12 264 GLU A O 1
ATOM 2159 N N . ASN A 1 265 ? 15.291 -5.670 -15.228 1.00 95.19 265 ASN A N 1
ATOM 2160 C CA . ASN A 1 265 ? 16.627 -5.099 -15.074 1.00 95.19 265 ASN A CA 1
ATOM 2161 C C . ASN A 1 265 ? 16.680 -4.037 -13.966 1.00 95.19 265 ASN A C 1
ATOM 2163 O O . ASN A 1 265 ? 17.672 -3.972 -13.239 1.00 95.19 265 ASN A O 1
ATOM 2167 N N . MET A 1 266 ? 15.641 -3.206 -13.831 1.00 94.50 266 MET A N 1
ATOM 2168 C CA . MET A 1 266 ? 15.607 -2.119 -12.850 1.00 94.50 266 MET A CA 1
ATOM 2169 C C . MET A 1 266 ? 15.507 -2.604 -11.407 1.00 94.50 266 MET A C 1
ATOM 2171 O O . MET A 1 266 ? 16.056 -1.949 -10.521 1.00 94.50 266 MET A O 1
ATOM 2175 N N . LYS A 1 267 ? 14.873 -3.754 -11.161 1.00 92.19 267 LYS A N 1
ATOM 2176 C CA . LYS A 1 267 ? 14.819 -4.347 -9.818 1.00 92.19 267 LYS A CA 1
ATOM 2177 C C . LYS A 1 267 ? 16.047 -5.198 -9.461 1.00 92.19 267 LYS A C 1
ATOM 2179 O O . LYS A 1 267 ? 16.097 -5.793 -8.393 1.00 92.19 267 LYS A O 1
ATOM 2184 N N . HIS A 1 268 ? 17.028 -5.301 -10.356 1.00 91.88 268 HIS A N 1
ATOM 2185 C CA . HIS A 1 268 ? 18.174 -6.176 -10.155 1.00 91.88 268 HIS A CA 1
ATOM 2186 C C . HIS A 1 268 ? 19.194 -5.594 -9.167 1.00 91.88 268 HIS A C 1
ATOM 2188 O O . HIS A 1 268 ? 19.560 -4.420 -9.256 1.00 91.88 268 HIS A O 1
ATOM 2194 N N . ILE A 1 269 ? 19.760 -6.453 -8.312 1.00 88.44 269 ILE A N 1
ATOM 2195 C CA . ILE A 1 269 ? 20.774 -6.076 -7.313 1.00 88.44 269 ILE A CA 1
ATOM 2196 C C . ILE A 1 269 ? 21.995 -5.376 -7.943 1.00 88.44 269 ILE A C 1
ATOM 2198 O O . ILE A 1 269 ? 22.504 -4.379 -7.432 1.00 88.44 269 ILE A O 1
ATOM 2202 N N . GLN A 1 270 ? 22.445 -5.839 -9.116 1.00 88.62 270 GLN A N 1
ATOM 2203 C CA . GLN A 1 270 ? 23.596 -5.252 -9.812 1.00 88.62 270 GLN A CA 1
ATOM 2204 C C . GLN A 1 270 ? 23.281 -3.878 -10.417 1.00 88.62 270 GLN A C 1
ATOM 2206 O O . GLN A 1 270 ? 22.516 -3.745 -11.374 1.00 88.62 270 GLN A O 1
ATOM 2211 N N . ILE A 1 271 ? 23.994 -2.869 -9.926 1.00 87.44 271 ILE A N 1
ATOM 2212 C CA . ILE A 1 271 ? 23.913 -1.469 -10.355 1.00 87.44 271 ILE A CA 1
ATOM 2213 C C . ILE A 1 271 ? 24.192 -1.260 -11.855 1.00 87.44 271 ILE A C 1
ATOM 2215 O O . ILE A 1 271 ? 23.492 -0.502 -12.522 1.00 87.44 271 ILE A O 1
ATOM 2219 N N . HIS A 1 272 ? 25.154 -1.991 -12.430 1.00 88.75 272 HIS A N 1
ATOM 2220 C CA . HIS A 1 272 ? 25.496 -1.889 -13.855 1.00 88.75 272 HIS A CA 1
ATOM 2221 C C . HIS A 1 272 ? 24.354 -2.333 -14.770 1.00 88.75 272 HIS A C 1
ATOM 2223 O O . HIS A 1 272 ? 24.159 -1.751 -15.838 1.00 88.75 272 HIS A O 1
ATOM 2229 N N . ARG A 1 273 ? 23.580 -3.338 -14.344 1.00 91.75 273 ARG A N 1
ATOM 2230 C CA . ARG A 1 273 ? 22.429 -3.843 -15.097 1.00 91.75 273 ARG A CA 1
ATOM 2231 C C . ARG A 1 273 ? 21.320 -2.790 -15.153 1.00 91.75 273 ARG A C 1
ATOM 2233 O O . ARG A 1 273 ? 20.854 -2.453 -16.240 1.00 91.75 273 ARG A O 1
ATOM 2240 N N . ARG A 1 274 ? 21.014 -2.173 -14.007 1.00 92.25 274 ARG A N 1
ATOM 2241 C CA . ARG A 1 274 ? 20.097 -1.025 -13.897 1.00 92.25 274 ARG A CA 1
ATOM 2242 C C . ARG A 1 274 ? 20.556 0.148 -14.769 1.00 92.25 274 ARG A C 1
ATOM 2244 O O . ARG A 1 274 ? 19.783 0.692 -15.555 1.00 92.25 274 ARG A O 1
ATOM 2251 N N . ALA A 1 275 ? 21.844 0.489 -14.709 1.00 90.00 275 ALA A N 1
ATOM 2252 C CA . ALA A 1 275 ? 22.405 1.573 -15.508 1.00 90.00 275 ALA A CA 1
ATOM 2253 C C . ALA A 1 275 ? 22.325 1.316 -17.019 1.00 90.00 275 ALA A C 1
ATOM 2255 O O . ALA A 1 275 ? 21.962 2.209 -17.787 1.00 90.00 275 ALA A O 1
ATOM 2256 N N . ARG A 1 276 ? 22.616 0.089 -17.461 1.00 91.81 276 ARG A N 1
ATOM 2257 C CA . ARG A 1 276 ? 22.478 -0.312 -18.866 1.00 91.81 276 ARG A CA 1
ATOM 2258 C C . ARG A 1 276 ? 21.026 -0.216 -19.338 1.00 91.81 276 ARG A C 1
ATOM 2260 O O . ARG A 1 276 ? 20.801 0.282 -20.440 1.00 91.81 276 ARG A O 1
ATOM 2267 N N . ALA A 1 277 ? 20.061 -0.637 -18.520 1.00 94.12 277 ALA A N 1
ATOM 2268 C CA . ALA A 1 277 ? 18.638 -0.546 -18.849 1.00 94.12 277 ALA A CA 1
ATOM 2269 C C . ALA A 1 277 ? 18.173 0.907 -19.027 1.00 94.12 277 ALA A C 1
ATOM 2271 O O . ALA A 1 277 ? 17.532 1.2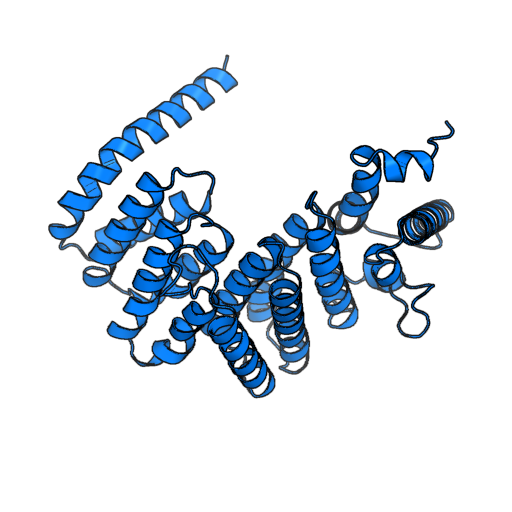23 -20.028 1.00 94.12 277 ALA A O 1
ATOM 2272 N N . LEU A 1 278 ? 18.579 1.811 -18.129 1.00 93.62 278 LEU A N 1
ATOM 2273 C CA . LEU A 1 278 ? 18.307 3.248 -18.256 1.00 93.62 278 LEU A CA 1
ATOM 2274 C C . LEU A 1 278 ? 18.953 3.861 -19.510 1.00 93.62 278 LEU A C 1
ATOM 2276 O O . LEU A 1 278 ? 18.280 4.582 -20.245 1.00 93.62 278 LEU A O 1
ATOM 2280 N N . LYS A 1 279 ? 20.224 3.544 -19.808 1.00 92.31 279 LYS A N 1
ATOM 2281 C CA . LYS A 1 279 ? 20.901 4.015 -21.037 1.00 92.31 279 LYS A CA 1
ATOM 2282 C C . LYS A 1 279 ? 20.203 3.511 -22.301 1.00 92.31 279 LYS A C 1
ATOM 2284 O O . LYS A 1 279 ? 20.021 4.274 -23.247 1.00 92.31 279 LYS A O 1
ATOM 2289 N N . LYS A 1 280 ? 19.794 2.239 -22.312 1.00 94.31 280 LYS A N 1
ATOM 2290 C CA . LYS A 1 280 ? 19.043 1.633 -23.418 1.00 94.31 280 LYS A CA 1
ATOM 2291 C C . LYS A 1 280 ? 17.703 2.342 -23.623 1.00 94.31 280 LYS A C 1
ATOM 2293 O O . LYS A 1 280 ? 17.413 2.726 -24.750 1.00 94.31 280 LYS A O 1
ATOM 2298 N N . LEU A 1 281 ? 16.941 2.575 -22.551 1.00 95.62 281 LEU A N 1
ATOM 2299 C CA . LEU A 1 281 ? 15.669 3.296 -22.620 1.00 95.62 281 LEU A CA 1
ATOM 2300 C C . LEU A 1 281 ? 15.856 4.729 -23.139 1.00 95.62 281 LEU A C 1
ATOM 2302 O O . LEU A 1 281 ? 15.125 5.156 -24.027 1.00 95.62 281 LEU A O 1
ATOM 2306 N N . ALA A 1 282 ? 16.859 5.457 -22.639 1.00 94.44 282 ALA A N 1
ATOM 2307 C CA . ALA A 1 282 ? 17.159 6.811 -23.104 1.00 94.44 282 ALA A CA 1
ATOM 2308 C C . ALA A 1 282 ? 17.465 6.847 -24.610 1.00 94.44 282 ALA A C 1
ATOM 2310 O O . ALA A 1 282 ? 16.907 7.672 -25.332 1.00 94.44 282 ALA A O 1
ATOM 2311 N N . LYS A 1 283 ? 18.289 5.912 -25.099 1.00 95.50 283 LYS A N 1
ATOM 2312 C CA . LYS A 1 283 ? 18.573 5.761 -26.531 1.00 95.50 283 LYS A CA 1
ATOM 2313 C C . LYS A 1 283 ? 17.296 5.482 -27.334 1.00 95.50 283 LYS A C 1
ATOM 2315 O O . LYS A 1 283 ? 17.041 6.163 -28.319 1.00 95.50 283 LYS A O 1
ATOM 2320 N N . GLN A 1 284 ? 16.469 4.542 -26.878 1.00 95.81 284 GLN A N 1
ATOM 2321 C CA . GLN A 1 284 ? 15.224 4.171 -27.556 1.00 95.81 284 GLN A CA 1
ATOM 2322 C C . GLN A 1 284 ? 14.211 5.321 -27.641 1.00 95.81 284 GLN A C 1
ATOM 2324 O O . GLN A 1 284 ? 13.523 5.444 -28.656 1.00 95.81 284 GLN A O 1
ATOM 2329 N N . LEU A 1 285 ? 14.141 6.164 -26.603 1.00 95.25 285 LEU A N 1
ATOM 2330 C CA . LEU A 1 285 ? 13.318 7.376 -26.578 1.00 95.25 285 LEU A CA 1
ATOM 2331 C C . LEU A 1 285 ? 13.831 8.432 -27.569 1.00 95.25 285 LEU A C 1
ATOM 2333 O O . LEU A 1 285 ? 13.031 9.022 -28.288 1.00 95.25 285 LEU A O 1
ATOM 2337 N N . LEU A 1 286 ? 15.151 8.652 -27.635 1.00 94.88 286 LEU A N 1
ATOM 2338 C CA . LEU A 1 286 ? 15.766 9.598 -28.579 1.00 94.88 286 LEU A CA 1
ATOM 2339 C C . LEU A 1 286 ? 15.595 9.159 -30.038 1.00 94.88 286 LEU A C 1
ATOM 2341 O O . LEU A 1 286 ? 15.360 9.989 -30.910 1.00 94.88 286 LEU A O 1
ATOM 2345 N N . GLU A 1 287 ? 15.688 7.855 -30.298 1.00 95.81 287 GLU A N 1
ATOM 2346 C CA . GLU A 1 287 ? 15.496 7.264 -31.628 1.00 95.81 287 GLU A CA 1
ATOM 2347 C C . GLU A 1 287 ? 14.012 7.148 -32.025 1.00 95.81 287 GLU A C 1
ATOM 2349 O O . GLU A 1 287 ? 13.707 6.777 -33.155 1.00 95.81 287 GLU A O 1
ATOM 2354 N N . GLY A 1 288 ? 13.075 7.432 -31.111 1.00 93.00 288 GLY A N 1
ATOM 2355 C CA . GLY A 1 288 ? 11.633 7.320 -31.354 1.00 93.00 288 GLY A CA 1
ATOM 2356 C C . GLY A 1 288 ? 11.109 5.881 -31.455 1.00 93.00 288 GLY A C 1
ATOM 2357 O O . GLY A 1 288 ? 9.948 5.675 -31.797 1.00 93.00 288 GLY A O 1
ATOM 2358 N N . THR A 1 289 ? 11.939 4.881 -31.145 1.00 94.31 289 THR A N 1
ATOM 2359 C CA . THR A 1 289 ? 11.544 3.457 -31.129 1.00 94.31 289 THR A CA 1
ATOM 2360 C C . THR A 1 289 ? 10.596 3.118 -29.980 1.00 94.31 289 THR A C 1
ATOM 2362 O O . THR A 1 289 ? 9.801 2.189 -30.091 1.00 94.31 289 THR A O 1
ATOM 2365 N N . VAL A 1 290 ? 10.677 3.880 -28.888 1.00 95.06 290 VAL A N 1
ATOM 2366 C CA . VAL A 1 290 ? 9.794 3.801 -27.724 1.00 95.06 290 VAL A CA 1
ATOM 2367 C C . VAL A 1 290 ? 9.137 5.162 -27.545 1.00 95.06 290 VAL A C 1
ATOM 2369 O O . VAL A 1 290 ? 9.821 6.184 -27.542 1.00 95.06 290 VAL A O 1
ATOM 2372 N N . VAL A 1 291 ? 7.818 5.182 -27.356 1.00 95.00 291 VAL A N 1
ATOM 2373 C CA . VAL A 1 291 ? 7.058 6.423 -27.129 1.00 95.00 291 VAL A CA 1
ATOM 2374 C C . VAL A 1 291 ? 6.283 6.317 -25.827 1.00 95.00 291 VAL A C 1
ATOM 2376 O O . VAL A 1 291 ? 5.398 5.476 -25.693 1.00 95.00 291 VAL A O 1
ATOM 2379 N N . LEU A 1 292 ? 6.604 7.189 -24.873 1.00 96.12 292 LEU A N 1
ATOM 2380 C CA . LEU A 1 292 ? 5.955 7.251 -23.565 1.00 96.12 292 LEU A CA 1
ATOM 2381 C C . LEU A 1 292 ? 5.246 8.589 -23.386 1.00 96.12 292 LEU A C 1
ATOM 2383 O O . LEU A 1 292 ? 5.765 9.643 -23.755 1.00 96.12 292 LEU A O 1
ATOM 2387 N N . SER A 1 293 ? 4.071 8.557 -22.766 1.00 96.00 293 SER A N 1
ATOM 2388 C CA . SER A 1 293 ? 3.375 9.771 -22.356 1.00 96.00 293 SER A CA 1
ATOM 2389 C C . SER A 1 293 ? 4.153 10.508 -21.261 1.00 96.00 293 SER A C 1
ATOM 2391 O O . SER A 1 293 ? 4.867 9.906 -20.453 1.00 96.00 293 SER A O 1
ATOM 2393 N N . SER A 1 294 ? 3.959 11.828 -21.170 1.00 95.19 294 SER A N 1
ATOM 2394 C CA . SER A 1 294 ? 4.542 12.640 -20.089 1.00 95.19 294 SER A CA 1
ATOM 2395 C C . SER A 1 294 ? 4.158 12.107 -18.700 1.00 95.19 294 SER A C 1
ATOM 2397 O O . SER A 1 294 ? 4.991 12.059 -17.793 1.00 95.19 294 SER A O 1
ATOM 2399 N N . LYS A 1 295 ? 2.919 11.616 -18.553 1.00 94.56 295 LYS A N 1
ATOM 2400 C CA . LYS A 1 295 ? 2.427 11.007 -17.314 1.00 94.56 295 LYS A CA 1
ATOM 2401 C C . LYS A 1 295 ? 3.205 9.737 -16.960 1.00 94.56 295 LYS A C 1
ATOM 2403 O O . LYS A 1 295 ? 3.589 9.582 -15.799 1.00 94.56 295 LYS A O 1
ATOM 2408 N N . SER A 1 296 ? 3.440 8.855 -17.930 1.00 95.94 296 SER A N 1
ATOM 2409 C CA . SER A 1 296 ? 4.167 7.602 -17.709 1.00 95.94 296 SER A CA 1
ATOM 2410 C C . SER A 1 296 ? 5.638 7.848 -17.392 1.00 95.94 296 SER A C 1
ATOM 2412 O O . SER A 1 296 ? 6.168 7.281 -16.434 1.00 95.94 296 SER A O 1
ATOM 2414 N N . LEU A 1 297 ? 6.266 8.787 -18.107 1.00 95.56 297 LEU A N 1
ATOM 2415 C CA . LEU A 1 297 ? 7.618 9.247 -17.801 1.00 95.56 297 LEU A CA 1
ATOM 2416 C C . LEU A 1 297 ? 7.715 9.763 -16.362 1.00 95.56 297 LEU A C 1
ATOM 2418 O O . LEU A 1 297 ? 8.551 9.285 -15.602 1.00 95.56 297 LEU A O 1
ATOM 2422 N N . GLN A 1 298 ? 6.833 10.675 -15.948 1.00 94.31 298 GLN A N 1
ATOM 2423 C CA . GLN A 1 298 ? 6.894 11.292 -14.621 1.00 94.31 298 GLN A CA 1
ATOM 2424 C C . GLN A 1 298 ? 6.615 10.306 -13.476 1.00 94.31 298 GLN A C 1
ATOM 2426 O O . GLN A 1 298 ? 7.262 10.374 -12.428 1.00 94.31 298 GLN A O 1
ATOM 2431 N N . ASN A 1 299 ? 5.629 9.422 -13.640 1.00 94.38 2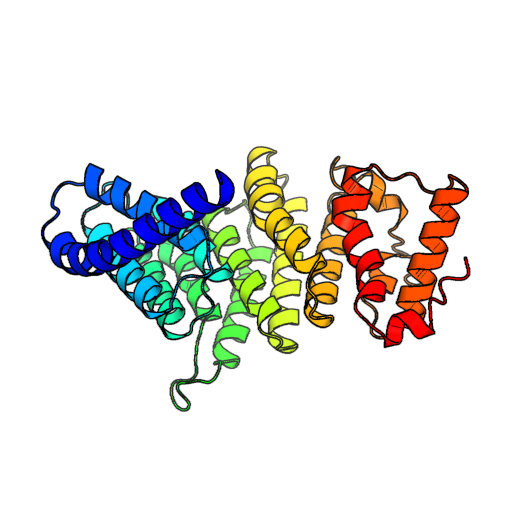99 ASN A N 1
ATOM 2432 C CA . ASN A 1 299 ? 5.159 8.571 -12.546 1.00 94.38 299 ASN A CA 1
ATOM 2433 C C . ASN A 1 299 ? 5.913 7.247 -12.427 1.00 94.38 299 ASN A C 1
ATOM 2435 O O . ASN A 1 299 ? 5.999 6.732 -11.313 1.00 94.38 299 ASN A O 1
ATOM 2439 N N . TYR A 1 300 ? 6.438 6.713 -13.533 1.00 96.50 300 TYR A N 1
ATOM 2440 C CA . TYR A 1 300 ? 6.978 5.352 -13.573 1.00 96.50 300 TYR A CA 1
ATOM 2441 C C . TYR A 1 300 ? 8.431 5.272 -14.036 1.00 96.50 300 TYR A C 1
ATOM 2443 O O . TYR A 1 300 ? 9.116 4.351 -13.620 1.00 96.50 300 TYR A O 1
ATOM 2451 N N . ILE A 1 301 ? 8.939 6.224 -14.829 1.00 96.06 301 ILE A N 1
ATOM 2452 C CA . ILE A 1 301 ? 10.340 6.191 -15.301 1.00 96.06 301 ILE A CA 1
ATOM 2453 C C . ILE A 1 301 ? 11.243 7.125 -14.493 1.00 96.06 301 ILE A C 1
ATOM 2455 O O . ILE A 1 301 ? 12.324 6.730 -14.058 1.00 96.06 301 ILE A O 1
ATOM 2459 N N . MET A 1 302 ? 10.785 8.352 -14.240 1.00 93.00 302 MET A N 1
ATOM 2460 C CA . MET A 1 302 ? 11.523 9.374 -13.498 1.00 93.00 302 MET A CA 1
ATOM 2461 C C . MET A 1 302 ? 12.030 8.896 -12.129 1.00 93.00 302 MET A C 1
ATOM 2463 O O . MET A 1 302 ? 13.163 9.239 -11.794 1.00 93.00 302 MET A O 1
ATOM 2467 N N . PRO A 1 303 ? 11.274 8.101 -11.338 1.00 93.69 303 PRO A N 1
ATOM 2468 C CA . PRO A 1 303 ? 11.778 7.623 -10.054 1.00 93.69 303 PRO A CA 1
ATOM 2469 C C . PRO A 1 303 ? 13.104 6.856 -10.170 1.00 93.69 303 PRO A C 1
ATOM 2471 O O . PRO A 1 303 ? 13.974 7.035 -9.327 1.00 93.69 303 PRO A O 1
ATOM 2474 N N . TYR A 1 304 ? 13.304 6.093 -11.249 1.00 92.44 304 TYR A N 1
ATOM 2475 C CA . TYR A 1 304 ? 14.555 5.377 -11.514 1.00 92.44 304 TYR A CA 1
ATOM 2476 C C . TYR A 1 304 ? 15.667 6.281 -12.038 1.00 92.44 304 TYR A C 1
ATOM 2478 O O . TYR A 1 304 ? 16.831 6.091 -11.698 1.00 92.44 304 TYR A O 1
ATOM 2486 N N . ALA A 1 305 ? 15.320 7.262 -12.875 1.00 87.31 305 ALA A N 1
ATOM 2487 C CA . ALA A 1 305 ? 16.284 8.204 -13.440 1.00 87.31 305 ALA A CA 1
ATOM 2488 C C . ALA A 1 305 ? 16.849 9.171 -12.386 1.00 87.31 305 ALA A C 1
ATOM 2490 O O . ALA A 1 305 ? 17.967 9.658 -12.534 1.00 87.31 305 ALA A O 1
ATOM 2491 N N . MET A 1 306 ? 16.091 9.430 -11.316 1.00 84.38 306 MET A N 1
ATOM 2492 C CA . MET A 1 306 ? 16.532 10.267 -10.200 1.00 84.38 306 MET A CA 1
ATOM 2493 C C . MET A 1 306 ? 17.407 9.507 -9.199 1.00 84.38 306 MET A C 1
ATOM 2495 O O . MET A 1 306 ? 18.233 10.144 -8.555 1.00 84.38 306 MET A O 1
ATOM 2499 N N . THR A 1 307 ? 17.286 8.176 -9.082 1.00 76.56 307 THR A N 1
ATOM 2500 C CA . THR A 1 307 ? 18.107 7.373 -8.154 1.00 76.56 307 THR A CA 1
ATOM 2501 C C . THR A 1 307 ? 19.617 7.633 -8.331 1.00 76.56 307 THR A C 1
ATOM 2503 O O . THR A 1 307 ? 20.274 7.920 -7.333 1.00 76.56 307 THR A O 1
ATOM 2506 N N . PRO A 1 308 ? 20.186 7.654 -9.559 1.00 67.69 308 PRO A N 1
ATOM 2507 C CA . PRO A 1 308 ? 21.590 8.000 -9.777 1.00 67.69 308 PRO A CA 1
ATOM 2508 C C . PRO A 1 308 ? 22.036 9.371 -9.279 1.00 67.69 308 PRO A C 1
ATOM 2510 O O . PRO A 1 308 ? 23.203 9.533 -8.960 1.00 67.69 308 PRO A O 1
ATOM 2513 N N . ILE A 1 309 ? 21.144 10.362 -9.225 1.00 64.31 309 ILE A N 1
ATOM 2514 C CA . ILE A 1 309 ? 21.498 11.721 -8.788 1.00 64.31 309 ILE A CA 1
ATOM 2515 C C . ILE A 1 309 ? 21.792 11.743 -7.283 1.00 64.31 309 ILE A C 1
ATOM 2517 O O . ILE A 1 309 ? 22.598 12.548 -6.823 1.00 64.31 309 ILE A O 1
ATOM 2521 N N . PHE A 1 310 ? 21.165 10.841 -6.527 1.00 61.47 310 PHE A N 1
ATOM 2522 C CA . PHE A 1 310 ? 21.302 10.746 -5.074 1.00 61.47 310 PHE A CA 1
ATOM 2523 C C . PHE A 1 310 ? 22.217 9.596 -4.619 1.00 61.47 310 PHE A C 1
ATOM 2525 O O . PHE A 1 310 ? 22.494 9.489 -3.428 1.00 61.47 310 PHE A O 1
ATOM 2532 N N . ASP A 1 311 ? 22.713 8.762 -5.543 1.00 64.88 311 ASP A N 1
ATOM 2533 C CA . ASP A 1 311 ? 23.613 7.641 -5.251 1.00 64.88 311 ASP A CA 1
ATOM 2534 C C . ASP A 1 311 ? 24.976 7.814 -5.946 1.00 64.88 311 ASP A C 1
ATOM 2536 O O . ASP A 1 311 ? 25.134 7.599 -7.152 1.00 64.88 311 ASP A O 1
ATOM 2540 N N . GLU A 1 312 ? 26.005 8.146 -5.161 1.00 61.12 312 GLU A N 1
ATOM 2541 C CA . GLU A 1 312 ? 27.385 8.305 -5.640 1.00 61.12 312 GLU A CA 1
ATOM 2542 C C . GLU A 1 312 ? 27.942 7.057 -6.346 1.00 61.12 312 GLU A C 1
ATOM 2544 O O . GLU A 1 312 ? 28.812 7.172 -7.218 1.00 61.12 312 GLU A O 1
ATOM 2549 N N . LYS A 1 313 ? 27.454 5.853 -6.010 1.00 64.69 313 LYS A N 1
ATOM 2550 C CA . LYS A 1 313 ? 27.878 4.611 -6.676 1.00 64.69 313 LYS A CA 1
ATOM 2551 C C . LYS A 1 313 ? 27.342 4.544 -8.102 1.00 64.69 313 LYS A C 1
ATOM 2553 O O . LYS A 1 313 ? 28.054 4.090 -8.998 1.00 64.69 313 LYS A O 1
ATOM 2558 N N . MET A 1 314 ? 26.124 5.035 -8.325 1.00 61.47 314 MET A N 1
ATOM 2559 C CA . MET A 1 314 ? 25.514 5.131 -9.651 1.00 61.47 314 MET A CA 1
ATOM 2560 C C . MET A 1 314 ? 26.182 6.218 -10.502 1.00 61.47 314 MET A C 1
ATOM 2562 O O . MET A 1 314 ? 26.396 5.991 -11.695 1.00 61.47 314 MET A O 1
ATOM 2566 N N . LEU A 1 315 ? 26.574 7.356 -9.912 1.00 60.72 315 LEU A N 1
ATOM 2567 C CA . LEU A 1 315 ? 27.285 8.438 -10.619 1.00 60.72 315 LEU A CA 1
ATOM 2568 C C . LEU A 1 315 ? 28.598 7.963 -11.256 1.00 60.72 315 LEU A C 1
ATOM 2570 O O . LEU A 1 315 ? 28.938 8.369 -12.362 1.00 60.72 315 LEU A O 1
ATOM 2574 N N . LYS A 1 316 ? 29.317 7.036 -10.614 1.00 61.03 316 LYS A N 1
ATOM 2575 C CA . LYS A 1 316 ? 30.546 6.454 -11.189 1.00 61.03 316 LYS A CA 1
ATOM 2576 C C . LYS A 1 316 ? 30.286 5.618 -12.451 1.00 61.03 316 LYS A C 1
ATOM 2578 O O . LYS A 1 316 ? 31.180 5.463 -13.277 1.00 61.03 316 LYS A O 1
ATOM 2583 N N . VAL A 1 317 ? 29.072 5.089 -12.616 1.00 58.94 317 VAL A N 1
ATOM 2584 C CA . VAL A 1 317 ? 28.642 4.274 -13.773 1.00 58.94 317 VAL A CA 1
ATOM 2585 C C . VAL A 1 317 ? 27.900 5.122 -14.828 1.00 58.94 317 VAL A C 1
ATOM 2587 O O . VAL A 1 317 ? 27.859 4.774 -16.019 1.00 58.94 317 VAL A O 1
ATOM 2590 N N . PHE A 1 318 ? 27.355 6.263 -14.402 1.00 58.94 318 PHE A N 1
ATOM 2591 C CA . PHE A 1 318 ? 26.805 7.346 -15.215 1.00 58.94 318 PHE A CA 1
ATOM 2592 C C . PHE A 1 318 ? 27.682 8.600 -15.121 1.00 58.94 318 PHE A C 1
ATOM 2594 O O . PHE A 1 318 ? 27.291 9.572 -14.474 1.00 58.94 318 PHE A O 1
ATOM 2601 N N . PRO A 1 319 ? 28.846 8.641 -15.793 1.00 54.75 319 PRO A N 1
ATOM 2602 C CA . PRO A 1 319 ? 29.469 9.927 -16.036 1.00 54.75 319 PRO A CA 1
ATOM 2603 C C . PRO A 1 319 ? 28.495 10.727 -16.906 1.00 54.75 319 PRO A C 1
ATOM 2605 O O . PRO A 1 319 ? 28.250 10.359 -18.059 1.00 54.75 319 PRO A O 1
ATOM 2608 N N . PHE A 1 320 ? 27.909 11.788 -16.348 1.00 48.84 320 PHE A N 1
ATOM 2609 C CA . PHE A 1 320 ? 27.280 12.845 -17.133 1.00 48.84 320 PHE A CA 1
ATOM 2610 C C . PHE A 1 320 ? 28.392 13.462 -17.987 1.00 48.84 320 PHE A C 1
ATOM 2612 O O . PHE A 1 320 ? 29.085 14.384 -17.571 1.00 48.84 320 PHE A O 1
ATOM 2619 N N . SER A 1 321 ? 28.650 12.856 -19.141 1.00 42.56 321 SER A N 1
ATOM 2620 C CA . SER A 1 321 ? 29.477 13.451 -20.181 1.00 42.56 321 SER A CA 1
ATOM 2621 C C . SER A 1 321 ? 28.559 14.457 -20.858 1.00 42.56 321 SER A C 1
ATOM 2623 O O . SER A 1 321 ? 27.576 14.058 -21.482 1.00 42.56 321 SER A O 1
ATOM 2625 N N . GLY A 1 322 ? 28.806 15.735 -20.569 1.00 36.28 322 GLY A N 1
ATOM 2626 C CA . GLY A 1 322 ? 28.119 16.861 -21.195 1.00 36.28 322 GLY A CA 1
ATOM 2627 C C . GLY A 1 322 ? 28.418 16.977 -22.677 1.00 36.28 322 GLY A C 1
ATOM 2628 O O . GLY A 1 322 ? 29.465 16.439 -23.113 1.00 36.28 322 GLY A O 1
#

InterPro domains:
  IPR011430 U3 small nucle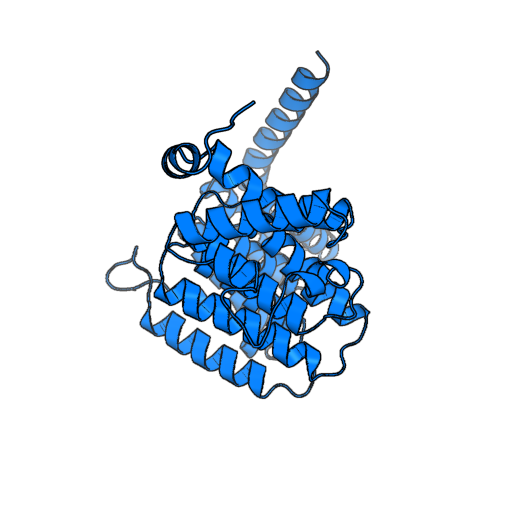olar RNA-associated protein 20, N-terminal [PF07539] (24-221)
  IPR011989 Armadillo-like helical [G3DSA:1.25.10.10] (102-313)
  IPR016024 Armadillo-type fold [SSF48371] (128-250)
  IPR052575 Small subunit processome component 20 [PTHR17695] (24-315)

Sequence (322 aa):
MLRSVVFYMQFNLCFLLTYLFVSFSRISKFMKDKEQSSLLITLLLAFLHRGNIAQDTEVDILVTVQNLLQHCLDPTSFLKPLAKLFSIINNKLSRQLLCTVFQSLSDFESGLRYITDTVKLNAFDQRHLDDINFDVRFAAFQTITSHIKEMQTVDANYLIPVMHNCFYNMELGDMSLSDNASMCLMSIIKKLAVLNITEKEYREIIHRSLLEKLRKGLKSQTESVQQDYTMVLSCLIQTFPNQLEFKDLVQLTHQHDPEMDFFENMKHIQIHRRARALKKLAKQLLEGTVVLSSKSLQNYIMPYAMTPIFDEKMLKVFPFSG

Secondary structure (DSSP, 8-state):
-HHHHHHHHHHHHHHHHHHHHHHHHHHGGG---HHHHHHHHHHHHHHHTT----HHHHHHHHHHHHHHHTTSS-GGGGHHHHHHHTTT---HHHHHHHHHHHHHHHHH-GGGHHHHGGGGGG-B-SSSTTSB-HHHHHHHHHHHHHHHHH-SS--HHHHHHHHHHHHHHHHT--HHHHHHHHHHHHHHHHHHHHTT--HHHHIIIIIIIIHHHHHHHTT-SSHHHHHHHHHHHHHHHHH-TTSTTTTTTGGG--TT-TTT-HHHHHT-S-HHHHHHHHHHHHHHHHTTSS---HHHIIIIIHHHHHHHHH-HHHHTTS----

Radius of gyration: 22.09 Å; chains: 1; bounding box: 56×56×60 Å

Organism: Castor canadensis (NCBI:txid51338)

pLDDT: mean 87.11, std 16.78, range [29.62, 98.69]

Foldseek 3Di:
DVVVVVVVVVVVVVVVVQVVLLVLLVCLLVDQAQDVLVVLLVVLLVVLLVAPDDPVSLLSSLSSNLSSLVRHDQSLVCLLSLLLNLLRDPDLVSLVSSLVSNCCSCVVPVVCNVQSLLSLLVDADPVPRPHHPPVSNVVSLVVLLVCLLVDQADDLSRLLSLLSSLNNQLPPPDPVSVVSSLVSLLSNLQSCLVNPDDPVSCCSRVVVRPLVSLLVQCLDLPLSSVLSSLSSVLSNCVSCCPDPLNVLVVVQADPVDLLSRLSSQCSDPDLLSNLVSLVVVVVCVVVVVGDDDPNCCVRPVVSSVCNLVVDPVNCVSDVPPD